Protein AF-A0A0W8F518-F1 (afdb_monomer_lite)

Secondary structure (DSSP, 8-state):
-EEEEEEE---SS--HHHHHHHHHHHHHHHTTTGGGT--EEEEE-HHHHHHTHHHHHHHHT-TTEEEEE--SSTT--GGGS-HHHHHHHHHHHHHHHHT---TTSB-----EE--GGG---HHHHHHHHHTT--EEEEEETTTB--TT-TT--S-EEPTTSS-EEEEEPEEEETTEEEESBHHHHHHTT---HHHHHHHHHHHHHHHHHHT--EEEEEETTTTTSHHHHHHHHHHHHHHHHTTPPEE-HHHHHHHHHHH-GGG--HHHHHHTT-PPBPPTTS---TT--HHHHGGGGSTT----------------------------

InterPro domains:
  IPR011330 Glycoside hydrolase/deacetylase, beta/alpha-barrel [SSF88713] (31-254)

pLDDT: mean 85.39, std 21.22, range [26.34, 98.75]

Sequence (328 aa):
MVNIVVDADIPLNPSSEEVKAAGGSLINLINEIDPFDRNVTIFVSGEMATVYRLGITSQGAMSNHELALYGNNTGENLSSLSAAEQEEIIKDANNRLYSCYICGGKHVDIKGFRPQGFEQNEHTLRVLENLSIIYNAGFQQGLIYMPGHENDSWPYLIDGFNVYAVPISTTDVNGEKAVLYDKYIDEEMGLSGSQWQDLLQSQFDENAKAGAPTVVIFSNLVSGNGEFLDAYRNFLNYAESQGARFLTTFQLVDMAAAKNSASSIPELEEARKGAEDVSPDEKGAIADCPNCDEASSGKGASIINFSIRKNESCINCTQNSTNSTEVV

Organism: NCBI:txid938273

Foldseek 3Di:
DAAEEEEQDFDAPDALVRLVLSLLLVLLLVLLAPQVVFAYEYAYALVNLQQVLQSLLVQLQDPRYAYEHAWHHPPDQLLPDDLVVLLVRVVSSVVSQQVSHDQQFFTRPHQEYEYPVLHDDPSNQVSCQVVLRAEYASAAALPRDDPPRNHPLAWAADPPGNYIYHHAYWDADPNDIGGQEQCCCCPVVVDWLVVNLVRLLVSCVVCVVVVGYHYHYYYSVGCSDDSNVVSSSSSVVSCVVVVDHHDHPLRRNLVVCVVPVVSDDPSNVVCVVPTDGDDNPNDCPPVDNPSLCVSVPDRHRDDDDDDRDHDPPPPDDPDDDDDDDDDD

Radius of gyration: 20.1 Å; chains: 1; bounding box: 55×42×66 Å

Structure (mmCIF, N/CA/C/O backbone):
data_AF-A0A0W8F518-F1
#
_entry.id   AF-A0A0W8F518-F1
#
loop_
_atom_site.group_PDB
_atom_site.id
_atom_site.type_symbol
_atom_site.label_atom_id
_atom_site.label_alt_id
_atom_site.label_comp_id
_atom_site.label_asym_id
_atom_site.label_entity_id
_atom_site.label_seq_id
_atom_site.pdbx_PDB_ins_code
_atom_site.Cartn_x
_atom_site.Cartn_y
_atom_site.Cartn_z
_atom_site.occupancy
_atom_site.B_iso_or_equiv
_atom_site.auth_seq_id
_atom_site.auth_comp_id
_atom_site.auth_asym_id
_atom_site.auth_atom_id
_atom_site.pdbx_PDB_model_num
ATOM 1 N N . MET A 1 1 ? -13.612 -8.961 4.735 1.00 95.88 1 MET A N 1
ATOM 2 C CA . MET A 1 1 ? -12.130 -8.955 4.811 1.00 95.88 1 MET A CA 1
ATOM 3 C C . MET A 1 1 ? -11.675 -7.547 4.535 1.00 95.88 1 MET A C 1
ATOM 5 O O . MET A 1 1 ? -12.307 -6.892 3.711 1.00 95.88 1 MET A O 1
ATOM 9 N N . VAL A 1 2 ? -10.622 -7.107 5.209 1.00 98.19 2 VAL A N 1
ATOM 10 C CA . VAL A 1 2 ? -10.072 -5.762 5.041 1.00 98.19 2 VAL A CA 1
ATOM 11 C C . VAL A 1 2 ? -8.584 -5.880 4.764 1.00 98.19 2 VAL A C 1
ATOM 13 O O . VAL A 1 2 ? -7.883 -6.608 5.463 1.00 98.19 2 VAL A O 1
ATOM 16 N N . ASN A 1 3 ? -8.118 -5.181 3.741 1.00 98.62 3 ASN A N 1
ATOM 17 C CA . ASN A 1 3 ? -6.709 -4.956 3.486 1.00 98.62 3 ASN A CA 1
ATOM 18 C C . ASN A 1 3 ? -6.432 -3.469 3.706 1.00 98.62 3 ASN A C 1
ATOM 20 O O . ASN A 1 3 ? -6.974 -2.617 3.002 1.00 98.62 3 ASN A O 1
ATOM 24 N N . ILE A 1 4 ? -5.645 -3.190 4.744 1.00 98.31 4 ILE A N 1
ATOM 25 C CA . ILE A 1 4 ? -5.193 -1.844 5.076 1.00 98.31 4 ILE A CA 1
ATOM 26 C C . ILE A 1 4 ? -3.864 -1.630 4.372 1.00 98.31 4 ILE A C 1
ATOM 28 O O . ILE A 1 4 ? -2.892 -2.344 4.633 1.00 98.31 4 ILE A O 1
ATOM 32 N N . VAL A 1 5 ? -3.852 -0.639 3.494 1.00 98.50 5 VAL A N 1
ATOM 33 C CA . VAL A 1 5 ? -2.666 -0.153 2.811 1.00 98.50 5 VAL A CA 1
ATOM 34 C C . VAL A 1 5 ? -2.239 1.146 3.483 1.00 98.50 5 VAL A C 1
ATOM 36 O O . VAL A 1 5 ? -3.051 2.055 3.637 1.00 98.50 5 VAL A O 1
ATOM 39 N N . VAL A 1 6 ? -0.980 1.228 3.901 1.00 98.69 6 VAL A N 1
ATOM 40 C CA . VAL A 1 6 ? -0.375 2.468 4.395 1.00 98.69 6 VAL A CA 1
ATOM 41 C C . VAL A 1 6 ? 0.661 2.940 3.389 1.00 98.69 6 VAL A C 1
ATOM 43 O O . VAL A 1 6 ? 1.638 2.233 3.154 1.00 98.69 6 VAL A O 1
ATOM 46 N N . ASP A 1 7 ? 0.469 4.131 2.828 1.00 98.12 7 ASP A N 1
ATOM 47 C CA . ASP A 1 7 ? 1.502 4.791 2.027 1.00 98.12 7 ASP A CA 1
ATOM 48 C C . ASP A 1 7 ? 2.427 5.535 3.007 1.00 98.12 7 ASP A C 1
ATOM 50 O O . ASP A 1 7 ? 2.004 6.461 3.704 1.00 98.12 7 ASP A O 1
ATOM 54 N N . ALA A 1 8 ? 3.676 5.078 3.115 1.00 97.69 8 ALA A N 1
ATOM 55 C CA . ALA A 1 8 ? 4.719 5.658 3.949 1.00 97.69 8 ALA A CA 1
ATOM 56 C C . ALA A 1 8 ? 5.644 6.521 3.090 1.00 97.69 8 ALA A C 1
ATOM 58 O O . ALA A 1 8 ? 6.537 6.013 2.404 1.00 97.69 8 ALA A O 1
ATOM 59 N N . ASP A 1 9 ? 5.429 7.831 3.163 1.00 96.00 9 ASP A N 1
ATOM 60 C CA . ASP A 1 9 ? 6.125 8.816 2.343 1.00 96.00 9 ASP A CA 1
ATOM 61 C C . ASP A 1 9 ? 6.562 10.044 3.157 1.00 96.00 9 ASP A C 1
ATOM 63 O O . ASP A 1 9 ? 6.282 10.158 4.358 1.00 96.00 9 ASP A O 1
ATOM 67 N N . ILE A 1 10 ? 7.257 10.971 2.501 1.00 94.69 10 ILE A N 1
ATOM 68 C CA . ILE A 1 10 ? 7.648 12.272 3.055 1.00 94.69 10 ILE A CA 1
ATOM 69 C C . ILE A 1 10 ? 7.107 13.414 2.181 1.00 94.69 10 ILE A C 1
ATOM 71 O O . ILE A 1 10 ? 6.805 13.205 1.012 1.00 94.69 10 ILE A O 1
ATOM 75 N N . PRO A 1 11 ? 6.942 14.639 2.713 1.00 92.00 11 PRO A N 1
ATOM 76 C CA . PRO A 1 11 ? 6.572 15.781 1.882 1.00 92.00 11 PRO A CA 1
ATOM 77 C C . PRO A 1 11 ? 7.631 16.079 0.815 1.00 92.00 11 PRO A C 1
ATOM 79 O O . PRO A 1 11 ? 8.819 15.852 1.035 1.00 92.00 11 PRO A O 1
ATOM 82 N N . LEU A 1 12 ? 7.217 16.665 -0.309 1.00 88.69 12 LEU A N 1
ATOM 83 C CA . LEU A 1 12 ? 8.133 17.072 -1.374 1.00 88.69 12 LEU A CA 1
ATOM 84 C C . LEU A 1 12 ? 9.121 18.142 -0.871 1.00 88.69 12 LEU A C 1
ATOM 86 O O . LEU A 1 12 ? 8.703 19.189 -0.381 1.00 88.69 12 LEU A O 1
ATOM 90 N N . ASN A 1 13 ? 10.424 17.919 -1.069 1.00 86.56 13 ASN A N 1
ATOM 91 C CA . ASN A 1 13 ? 11.512 18.778 -0.569 1.00 86.56 13 ASN A CA 1
ATOM 92 C C . ASN A 1 13 ? 11.433 19.051 0.950 1.00 86.56 13 ASN A C 1
ATOM 94 O O . ASN A 1 13 ? 11.372 20.216 1.362 1.00 86.56 13 ASN A O 1
ATOM 98 N N . PRO A 1 14 ? 11.449 18.008 1.795 1.00 89.06 14 PRO A N 1
ATOM 99 C CA . PRO A 1 14 ? 11.129 18.162 3.202 1.00 89.06 14 PRO A CA 1
ATOM 100 C C . PRO A 1 14 ? 12.293 18.768 3.992 1.00 89.06 14 PRO A C 1
ATOM 102 O O . PRO A 1 14 ? 13.474 18.487 3.763 1.00 89.06 14 PRO A O 1
ATOM 105 N N . SER A 1 15 ? 11.953 19.572 4.992 1.00 90.56 15 SER A N 1
ATOM 106 C CA . SER A 1 15 ? 12.846 19.919 6.095 1.00 90.56 15 SER A CA 1
ATOM 107 C C . SER A 1 15 ? 13.099 18.715 7.009 1.00 90.56 15 SER A C 1
ATOM 109 O O . SER A 1 15 ? 12.381 17.713 7.003 1.00 90.56 15 SER A O 1
ATOM 111 N N . SER A 1 16 ? 14.123 18.815 7.857 1.00 88.38 16 SER A N 1
ATOM 112 C CA . SER A 1 16 ? 14.430 17.771 8.839 1.00 88.38 16 SER A CA 1
ATOM 113 C C . SER A 1 16 ? 13.294 17.565 9.851 1.00 88.38 16 SER A C 1
ATOM 115 O O . SER A 1 16 ? 13.072 16.446 10.313 1.00 88.38 16 SER A O 1
ATOM 117 N N . GLU A 1 17 ? 12.573 18.629 10.208 1.00 91.31 17 GLU A N 1
ATOM 118 C CA . GLU A 1 17 ? 11.381 18.558 11.053 1.00 91.31 17 GLU A CA 1
ATOM 119 C C . GLU A 1 17 ? 10.227 17.825 10.359 1.00 91.31 17 GLU A C 1
ATOM 121 O O . GLU A 1 17 ? 9.567 17.005 10.995 1.00 91.31 17 GLU A O 1
ATOM 126 N N . GLU A 1 18 ? 10.015 18.059 9.063 1.00 92.44 18 GLU A N 1
ATOM 127 C CA . GLU A 1 18 ? 8.969 17.385 8.284 1.00 92.44 18 GLU A CA 1
ATOM 128 C C . GLU A 1 18 ? 9.247 15.890 8.115 1.00 92.44 18 GLU A C 1
ATOM 130 O O . GLU A 1 18 ? 8.329 15.089 8.262 1.00 92.44 18 GLU A O 1
ATOM 135 N N . VAL A 1 19 ? 10.509 15.484 7.929 1.00 89.81 19 VAL A N 1
ATOM 136 C CA . VAL A 1 19 ? 10.889 14.057 7.929 1.00 89.81 19 VAL A CA 1
ATOM 137 C C . VAL A 1 19 ? 10.550 13.395 9.271 1.00 89.81 19 VAL A C 1
ATOM 139 O O . VAL A 1 19 ? 9.969 12.309 9.312 1.00 89.81 19 VAL A O 1
ATOM 142 N N . LYS A 1 20 ? 10.869 14.052 10.395 1.00 89.81 20 LYS A N 1
ATOM 143 C CA . LYS A 1 20 ? 10.515 13.541 11.732 1.00 89.81 20 LYS A CA 1
ATOM 144 C C . LYS A 1 20 ? 9.009 13.442 11.919 1.00 89.81 20 LYS A C 1
ATOM 146 O O . LYS A 1 20 ? 8.536 12.460 12.487 1.00 89.81 20 LYS A O 1
ATOM 151 N N . ALA A 1 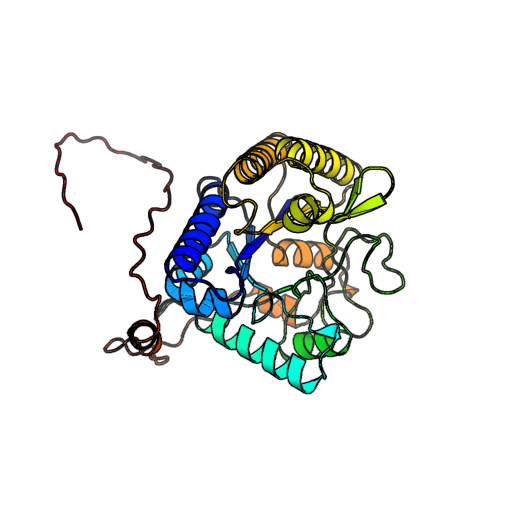21 ? 8.274 14.456 11.471 1.00 94.06 21 ALA A N 1
ATOM 152 C CA . ALA A 1 21 ? 6.824 14.481 11.554 1.00 94.06 21 ALA A CA 1
ATOM 153 C C . ALA A 1 21 ? 6.205 13.351 10.721 1.00 94.06 21 ALA A C 1
ATOM 155 O O . ALA A 1 21 ? 5.349 12.636 11.235 1.00 94.06 21 ALA A O 1
ATOM 156 N N . ALA A 1 22 ? 6.680 13.122 9.495 1.00 95.12 22 ALA A N 1
ATOM 157 C CA . ALA A 1 22 ? 6.236 12.024 8.638 1.00 95.12 22 ALA A CA 1
ATOM 158 C C . ALA A 1 22 ? 6.488 10.651 9.285 1.00 95.12 22 ALA A C 1
ATOM 160 O O . ALA A 1 22 ? 5.591 9.805 9.319 1.00 95.12 22 ALA A O 1
ATOM 161 N N . GLY A 1 23 ? 7.667 10.460 9.888 1.00 93.75 23 GLY A N 1
ATOM 162 C CA . GLY A 1 23 ? 7.990 9.262 10.665 1.00 93.75 23 GLY A CA 1
ATOM 163 C C . GLY A 1 23 ? 7.083 9.070 11.884 1.00 93.75 23 GLY A C 1
ATOM 164 O O . GLY A 1 23 ? 6.536 7.990 12.083 1.00 93.75 23 GLY A O 1
ATOM 165 N N . GLY A 1 24 ? 6.857 10.119 12.678 1.00 94.81 24 GLY A N 1
ATOM 166 C CA . GLY A 1 24 ? 5.924 10.068 13.811 1.00 94.81 24 GLY A CA 1
ATOM 167 C C . GLY A 1 24 ? 4.483 9.763 13.385 1.00 94.81 24 GLY A C 1
ATOM 168 O O . GLY A 1 24 ? 3.786 9.003 14.051 1.00 94.81 24 GLY A O 1
ATOM 169 N N . SER A 1 25 ? 4.068 10.293 12.238 1.00 97.62 25 SER A N 1
ATOM 170 C CA . SER A 1 25 ? 2.737 10.085 11.664 1.00 97.62 25 SER A CA 1
ATOM 171 C C . SER A 1 25 ? 2.544 8.646 11.175 1.00 97.62 25 SER A C 1
ATOM 173 O O . SER A 1 25 ? 1.493 8.054 11.411 1.00 97.62 25 SER A O 1
ATOM 175 N N . LEU A 1 26 ? 3.586 8.032 10.598 1.00 97.62 26 LEU A N 1
ATOM 176 C CA . LEU A 1 26 ? 3.594 6.596 10.306 1.00 97.62 26 LEU A CA 1
ATOM 177 C C . LEU A 1 26 ? 3.444 5.775 11.595 1.00 97.62 26 LEU A C 1
ATOM 179 O O . LEU A 1 26 ? 2.591 4.896 11.668 1.00 97.62 26 LEU A O 1
ATOM 183 N N . ILE A 1 27 ? 4.214 6.093 12.640 1.00 95.56 27 ILE A N 1
ATOM 184 C CA . ILE A 1 27 ? 4.126 5.395 13.933 1.00 95.56 27 ILE A CA 1
ATOM 185 C C . ILE A 1 27 ? 2.728 5.511 14.556 1.00 95.56 27 ILE A C 1
ATOM 187 O O . ILE A 1 27 ? 2.259 4.560 15.180 1.00 95.56 27 ILE A O 1
ATOM 191 N N . ASN A 1 28 ? 2.034 6.637 14.383 1.00 97.81 28 ASN A N 1
ATOM 192 C CA . ASN A 1 28 ? 0.658 6.784 14.857 1.00 97.81 28 ASN A CA 1
ATOM 193 C C . ASN A 1 28 ? -0.297 5.798 14.177 1.00 97.81 28 ASN A C 1
ATOM 195 O O . ASN A 1 28 ? -1.090 5.174 14.876 1.00 97.81 28 ASN A O 1
ATOM 199 N N . LEU A 1 29 ? -0.185 5.611 12.857 1.00 98.12 29 LEU A N 1
ATOM 200 C CA . LEU A 1 29 ? -0.968 4.603 12.134 1.00 98.12 29 LEU A CA 1
ATOM 201 C C . LEU A 1 29 ? -0.640 3.191 12.634 1.00 98.12 29 LEU A C 1
ATOM 203 O O . LEU A 1 29 ? -1.536 2.427 12.987 1.00 98.12 29 LEU A O 1
ATOM 207 N N . ILE A 1 30 ? 0.647 2.863 12.748 1.00 96.50 30 ILE A N 1
ATOM 208 C CA . ILE A 1 30 ? 1.092 1.535 13.189 1.00 96.50 30 ILE A CA 1
ATOM 209 C C . ILE A 1 30 ? 0.673 1.213 14.631 1.00 96.50 30 ILE A C 1
ATOM 211 O O . ILE A 1 30 ? 0.336 0.070 14.941 1.00 96.50 30 ILE A O 1
ATOM 215 N N . ASN A 1 31 ? 0.614 2.205 15.519 1.00 95.25 31 ASN A N 1
ATOM 216 C CA . ASN A 1 31 ? 0.133 2.008 16.889 1.00 95.25 31 ASN A CA 1
ATOM 217 C C . ASN A 1 31 ? -1.350 1.601 16.966 1.00 95.25 31 ASN A C 1
ATOM 219 O O . ASN A 1 31 ? -1.787 1.134 18.017 1.00 95.25 31 ASN A O 1
ATOM 223 N N . GLU A 1 32 ? -2.119 1.747 15.886 1.00 96.69 32 GLU A N 1
ATOM 224 C CA . GLU A 1 32 ? -3.479 1.210 15.780 1.00 96.69 32 GLU A CA 1
ATOM 225 C C . GLU A 1 32 ? -3.511 -0.171 15.096 1.00 96.69 32 GLU A C 1
ATOM 227 O O . GLU A 1 32 ? -4.578 -0.756 14.935 1.00 96.69 32 GLU A O 1
ATOM 232 N N . ILE A 1 33 ? -2.365 -0.732 14.711 1.00 95.31 33 ILE A N 1
ATOM 233 C CA . ILE A 1 33 ? -2.244 -2.051 14.081 1.00 95.31 33 ILE A CA 1
ATOM 234 C C . ILE A 1 33 ? -1.663 -3.069 15.068 1.00 95.31 33 ILE A C 1
ATOM 236 O O . ILE A 1 33 ? -2.345 -4.029 15.433 1.00 95.31 33 ILE A O 1
ATOM 240 N N . ASP A 1 34 ? -0.441 -2.839 15.552 1.00 89.62 34 ASP A N 1
ATOM 241 C CA . ASP A 1 34 ? 0.331 -3.859 16.283 1.00 89.62 34 ASP A CA 1
ATOM 242 C C . ASP A 1 34 ? -0.240 -4.265 17.632 1.00 89.62 34 ASP A C 1
ATOM 244 O O . ASP A 1 34 ? -0.304 -5.465 17.911 1.00 89.62 34 ASP A O 1
ATOM 248 N N . PRO A 1 35 ? -0.697 -3.331 18.490 1.00 92.25 35 PRO A N 1
ATOM 249 C CA . PRO A 1 35 ? -1.236 -3.713 19.793 1.00 92.25 35 PRO A CA 1
ATOM 250 C C . PRO A 1 35 ? -2.486 -4.599 19.691 1.00 92.25 35 PRO A C 1
ATOM 252 O O . PRO A 1 35 ? -2.862 -5.236 20.678 1.00 92.25 35 PRO A O 1
ATOM 255 N N . PHE A 1 36 ? -3.108 -4.631 18.509 1.00 93.00 36 PHE A N 1
ATOM 256 C CA . PHE A 1 36 ? -4.336 -5.349 18.194 1.00 93.00 36 PHE A CA 1
ATOM 257 C C . PHE A 1 36 ? -4.113 -6.557 17.267 1.00 93.00 36 PHE A C 1
ATOM 259 O O . PHE A 1 36 ? -5.095 -7.143 16.822 1.00 93.00 36 PHE A O 1
ATOM 266 N N . ASP A 1 37 ? -2.858 -6.933 16.975 1.00 92.88 37 ASP A N 1
ATOM 267 C CA . ASP A 1 37 ? -2.504 -8.085 16.120 1.00 92.88 37 ASP A CA 1
ATOM 268 C C . ASP A 1 37 ? -3.179 -8.040 14.731 1.00 92.88 37 ASP A C 1
ATOM 270 O O . ASP A 1 37 ? -3.617 -9.046 14.168 1.00 92.88 37 ASP A O 1
ATOM 274 N N . ARG A 1 38 ? -3.323 -6.827 14.179 1.00 96.19 38 ARG A N 1
ATOM 275 C CA . ARG A 1 38 ? -3.897 -6.607 12.845 1.00 96.19 38 ARG A CA 1
ATOM 276 C C . ARG A 1 38 ? -2.792 -6.737 11.797 1.00 96.19 38 ARG A C 1
ATOM 278 O O . ARG A 1 38 ? -1.664 -6.312 12.028 1.00 96.19 38 ARG A O 1
ATOM 285 N N . ASN A 1 39 ? -3.122 -7.278 10.625 1.00 98.19 39 ASN A N 1
ATOM 286 C CA . ASN A 1 39 ? -2.187 -7.329 9.498 1.00 98.19 39 ASN A CA 1
ATOM 287 C C . ASN A 1 39 ? -2.294 -6.065 8.636 1.00 98.19 39 ASN A C 1
ATOM 289 O O . ASN A 1 39 ? -3.401 -5.579 8.389 1.00 98.19 39 ASN A O 1
ATOM 293 N N . VAL A 1 40 ? -1.156 -5.577 8.138 1.00 98.38 40 VAL A N 1
ATOM 294 C CA . VAL A 1 40 ? -1.059 -4.361 7.313 1.00 98.38 40 VAL A CA 1
ATOM 295 C C . VAL A 1 40 ? -0.011 -4.524 6.214 1.00 98.38 40 VAL A C 1
ATOM 297 O O . VAL A 1 40 ? 0.972 -5.245 6.391 1.00 98.38 40 VAL A O 1
ATOM 300 N N . THR A 1 41 ? -0.197 -3.821 5.096 1.00 98.75 41 THR A N 1
ATOM 301 C CA . THR A 1 41 ? 0.872 -3.608 4.113 1.00 98.75 41 THR A CA 1
ATOM 302 C C . THR A 1 41 ? 1.268 -2.143 4.095 1.00 98.75 41 THR A C 1
ATOM 304 O O . THR A 1 41 ? 0.424 -1.268 3.916 1.00 98.75 41 THR A O 1
ATOM 307 N N . ILE A 1 42 ? 2.558 -1.886 4.266 1.00 98.69 42 ILE A N 1
ATOM 308 C CA . ILE A 1 42 ? 3.159 -0.559 4.248 1.00 98.69 42 ILE A CA 1
ATOM 309 C C . ILE A 1 42 ? 3.923 -0.435 2.931 1.00 98.69 42 ILE A C 1
ATOM 311 O O . ILE A 1 42 ? 4.940 -1.101 2.732 1.00 98.69 42 ILE A O 1
ATOM 315 N N . PHE A 1 43 ? 3.436 0.401 2.022 1.00 98.69 43 PHE A N 1
ATOM 316 C CA . PHE A 1 43 ? 4.162 0.735 0.806 1.00 98.69 43 PHE A CA 1
ATOM 317 C C . PHE A 1 43 ? 5.075 1.918 1.120 1.00 98.69 43 PHE A C 1
ATOM 319 O O . PHE A 1 43 ? 4.613 2.980 1.523 1.00 98.69 43 PHE A O 1
ATOM 326 N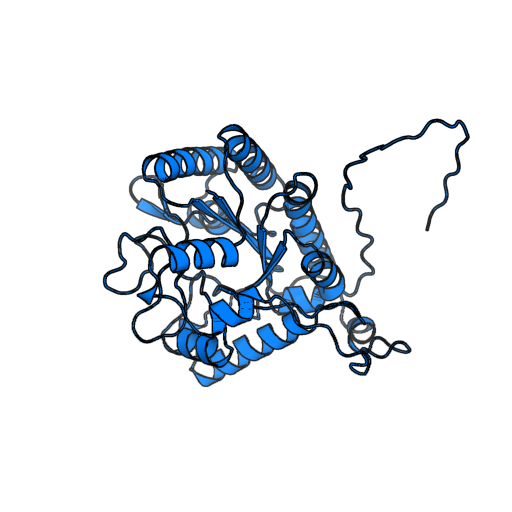 N . VAL A 1 44 ? 6.380 1.722 0.975 1.00 98.38 44 VAL A N 1
ATOM 327 C CA . VAL A 1 44 ? 7.412 2.663 1.410 1.00 98.38 44 VAL A CA 1
ATOM 328 C C . VAL A 1 44 ? 8.063 3.291 0.186 1.00 98.38 44 VAL A C 1
ATOM 330 O O . VAL A 1 44 ? 8.525 2.566 -0.700 1.00 98.38 44 VAL A O 1
ATOM 333 N N . SER A 1 45 ? 8.116 4.623 0.129 1.00 97.50 45 SER A N 1
ATOM 334 C CA . SER A 1 45 ? 8.866 5.307 -0.927 1.00 97.50 45 SER A CA 1
ATOM 335 C C . SER A 1 45 ? 10.370 5.135 -0.709 1.00 97.50 45 SER A C 1
ATOM 337 O O . SER A 1 45 ? 10.849 5.016 0.424 1.00 97.50 45 SER A O 1
ATOM 339 N N . GLY A 1 46 ? 11.149 5.123 -1.789 1.00 94.44 46 GLY A N 1
ATOM 340 C CA . GLY A 1 46 ? 12.609 5.042 -1.693 1.00 94.44 46 GLY A CA 1
ATOM 341 C C . GLY A 1 46 ? 13.219 6.187 -0.871 1.00 94.44 46 GLY A C 1
ATOM 342 O O . GLY A 1 46 ? 14.141 5.961 -0.076 1.00 94.44 46 GLY A O 1
ATOM 343 N N . GLU A 1 47 ? 12.672 7.399 -0.982 1.00 93.06 47 GLU A N 1
ATOM 344 C CA . GLU A 1 47 ? 13.046 8.540 -0.142 1.00 93.06 47 GLU A CA 1
ATOM 345 C C . GLU A 1 47 ? 12.785 8.264 1.345 1.00 93.06 47 GLU A C 1
ATOM 347 O O . GLU A 1 47 ? 13.709 8.400 2.154 1.00 93.06 47 GLU A O 1
ATOM 352 N N . MET A 1 48 ? 11.588 7.789 1.711 1.00 94.25 48 MET A N 1
ATOM 353 C CA . MET A 1 48 ? 11.249 7.431 3.094 1.00 94.25 48 MET A CA 1
ATOM 354 C C . MET A 1 48 ? 12.153 6.316 3.640 1.00 94.25 48 MET A C 1
ATOM 356 O O . MET A 1 48 ? 12.694 6.438 4.744 1.00 94.25 48 MET A O 1
ATOM 360 N N . ALA A 1 49 ? 12.398 5.266 2.850 1.00 92.75 49 ALA A N 1
ATOM 361 C CA . ALA A 1 49 ? 13.324 4.184 3.197 1.00 92.75 49 ALA A CA 1
ATOM 362 C C . ALA A 1 49 ? 14.752 4.695 3.454 1.00 92.75 49 ALA A C 1
ATOM 364 O O . ALA A 1 49 ? 15.476 4.150 4.287 1.00 92.75 49 ALA A O 1
ATOM 365 N N . THR A 1 50 ? 15.156 5.769 2.774 1.00 88.94 50 THR A N 1
ATOM 366 C CA . THR A 1 50 ? 16.484 6.370 2.929 1.00 88.94 50 THR A CA 1
ATOM 367 C C . THR A 1 50 ? 16.576 7.212 4.197 1.00 88.94 50 THR A C 1
ATOM 369 O O . THR A 1 50 ? 17.493 7.030 4.998 1.00 88.94 50 THR A O 1
ATOM 372 N N . VAL A 1 51 ? 15.633 8.135 4.400 1.00 86.75 51 VAL A N 1
ATOM 373 C CA . VAL A 1 51 ? 15.723 9.129 5.483 1.00 86.75 51 VAL A CA 1
ATOM 374 C C . VAL A 1 51 ? 15.217 8.609 6.830 1.00 86.75 51 VAL A C 1
ATOM 376 O O . VAL A 1 51 ? 15.609 9.130 7.873 1.00 86.75 51 VAL A O 1
ATOM 379 N N . TYR A 1 52 ? 14.378 7.569 6.824 1.00 86.69 52 TYR A N 1
ATOM 380 C CA . TYR A 1 52 ? 13.777 6.964 8.017 1.00 86.69 52 TYR A CA 1
ATOM 381 C C . TYR A 1 52 ? 14.114 5.469 8.153 1.00 86.69 52 TYR A C 1
ATOM 383 O O . TYR A 1 52 ? 13.374 4.696 8.766 1.00 86.69 52 TYR A O 1
ATOM 391 N N . ARG A 1 53 ? 15.265 5.055 7.608 1.00 87.62 53 ARG A N 1
ATOM 392 C CA . ARG A 1 53 ? 15.691 3.653 7.471 1.00 87.62 53 ARG A CA 1
ATOM 393 C C . ARG A 1 53 ? 15.489 2.796 8.717 1.00 87.62 53 ARG A C 1
ATOM 395 O O . ARG A 1 53 ? 14.876 1.745 8.624 1.00 87.62 53 ARG A O 1
ATOM 402 N N . LEU A 1 54 ? 15.950 3.243 9.890 1.00 85.62 54 LEU A N 1
ATOM 403 C CA . LEU A 1 54 ? 15.816 2.468 11.135 1.00 85.62 54 LEU A CA 1
ATOM 404 C C . LEU A 1 54 ? 14.354 2.211 11.523 1.00 85.62 54 LEU A C 1
ATOM 406 O O . LEU A 1 54 ? 14.030 1.136 12.024 1.00 85.62 54 LEU A O 1
ATOM 410 N N . GLY A 1 55 ? 13.478 3.191 11.295 1.00 87.44 55 GLY A N 1
ATOM 411 C CA . GLY A 1 55 ? 12.053 3.044 11.559 1.00 87.44 55 GLY A CA 1
ATOM 412 C C . GLY A 1 55 ? 11.380 2.099 10.569 1.00 87.44 55 GLY A C 1
ATOM 413 O O . GLY A 1 55 ? 10.558 1.290 10.980 1.00 87.44 55 GLY A O 1
ATOM 414 N N . ILE A 1 56 ? 11.772 2.136 9.293 1.00 93.00 56 ILE A N 1
ATOM 415 C CA . ILE A 1 56 ? 11.289 1.185 8.280 1.00 93.00 56 ILE A CA 1
ATOM 416 C C . ILE A 1 56 ? 11.796 -0.233 8.567 1.00 93.00 56 ILE A C 1
ATOM 418 O O . ILE A 1 56 ? 11.002 -1.170 8.584 1.00 93.00 56 ILE A O 1
ATOM 422 N N . THR A 1 57 ? 13.083 -0.396 8.887 1.00 89.94 57 THR A N 1
ATOM 423 C CA . THR A 1 57 ? 13.662 -1.682 9.304 1.00 89.94 57 THR A CA 1
ATOM 424 C C . THR A 1 57 ? 12.915 -2.272 10.502 1.00 89.94 57 THR A C 1
ATOM 426 O O . THR A 1 57 ? 12.686 -3.479 10.543 1.00 89.94 57 THR A O 1
ATOM 429 N N . SER A 1 58 ? 12.520 -1.450 11.484 1.00 87.81 58 SER A N 1
ATOM 430 C CA . SER A 1 58 ? 11.778 -1.952 12.644 1.00 87.81 58 SER A CA 1
ATOM 431 C C . SER A 1 58 ? 10.359 -2.407 12.294 1.00 87.81 58 SER A C 1
ATOM 433 O O . SER A 1 58 ? 9.907 -3.388 12.878 1.00 87.81 58 SER A O 1
ATOM 435 N N . GLN A 1 59 ? 9.702 -1.776 11.312 1.00 91.00 59 GLN A N 1
ATOM 436 C CA . GLN A 1 59 ? 8.417 -2.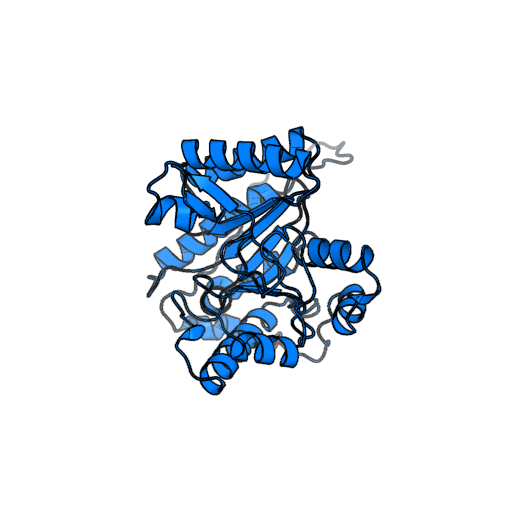254 10.783 1.00 91.00 59 GLN A CA 1
ATOM 437 C C . GLN A 1 59 ? 8.589 -3.584 10.038 1.00 91.00 59 GLN A C 1
ATOM 439 O O . GLN A 1 59 ? 7.871 -4.544 10.289 1.00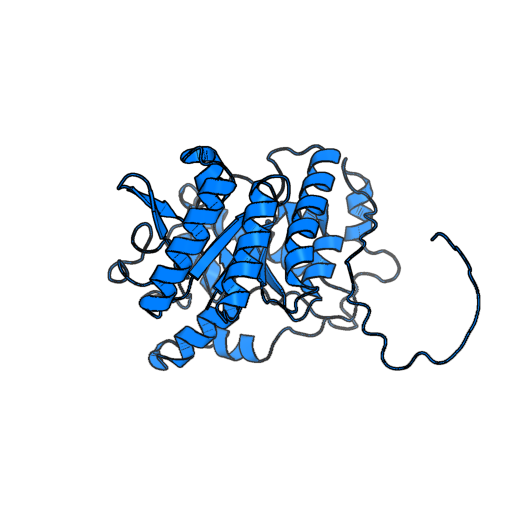 91.00 59 GLN A O 1
ATOM 444 N N . GLY A 1 60 ? 9.614 -3.691 9.186 1.00 88.06 60 GLY A N 1
ATOM 445 C CA . GLY A 1 60 ? 9.896 -4.912 8.419 1.00 88.06 60 GLY A CA 1
ATOM 446 C C . GLY A 1 60 ? 10.251 -6.135 9.269 1.00 88.06 60 GLY A C 1
ATOM 447 O O . GLY A 1 60 ? 10.183 -7.262 8.786 1.00 88.06 60 GLY A O 1
ATOM 448 N N . ALA A 1 61 ? 10.609 -5.936 10.539 1.00 85.94 61 ALA A N 1
ATOM 449 C CA . ALA A 1 61 ? 10.865 -7.016 11.485 1.00 85.94 61 ALA A CA 1
ATOM 450 C C . ALA A 1 61 ? 9.589 -7.574 12.149 1.00 85.94 61 ALA A C 1
ATOM 452 O O . ALA A 1 61 ? 9.675 -8.564 12.882 1.00 85.94 61 ALA A O 1
ATOM 453 N N . MET A 1 62 ? 8.422 -6.954 11.942 1.00 88.50 62 MET A N 1
ATOM 454 C CA . MET A 1 62 ? 7.162 -7.373 12.562 1.00 88.50 62 MET A CA 1
ATOM 455 C C . MET A 1 62 ? 6.437 -8.411 11.703 1.00 88.50 62 MET A C 1
ATOM 457 O O . MET A 1 62 ? 6.297 -8.259 10.495 1.00 88.50 62 MET A O 1
ATOM 461 N N . SER A 1 63 ? 5.945 -9.487 12.322 1.00 88.69 63 SER A N 1
ATOM 462 C CA . SER A 1 63 ? 5.359 -10.626 11.595 1.00 88.69 63 SER A CA 1
ATOM 463 C C . SER A 1 63 ? 4.001 -10.342 10.950 1.00 88.69 63 SER A C 1
ATOM 465 O O . SER A 1 63 ? 3.585 -11.072 10.054 1.00 88.69 63 SER A O 1
ATOM 467 N N . ASN A 1 64 ? 3.289 -9.329 11.436 1.00 93.06 64 ASN A N 1
ATOM 468 C CA . ASN A 1 64 ? 1.995 -8.873 10.928 1.00 93.06 64 ASN A CA 1
ATOM 469 C C . ASN A 1 64 ? 2.135 -7.747 9.885 1.00 93.06 64 ASN A C 1
ATOM 471 O O . ASN A 1 64 ? 1.127 -7.256 9.372 1.00 93.06 64 ASN A O 1
ATOM 475 N N . HIS A 1 65 ? 3.366 -7.333 9.565 1.00 95.50 65 HIS A N 1
ATOM 476 C CA . HIS A 1 65 ? 3.647 -6.302 8.569 1.00 95.50 65 HIS A CA 1
ATOM 477 C C . HIS A 1 65 ? 4.151 -6.919 7.276 1.00 95.50 65 HIS A C 1
ATOM 479 O O . HIS A 1 65 ? 4.964 -7.839 7.259 1.00 95.50 65 HIS A O 1
ATOM 485 N N . GLU A 1 66 ? 3.701 -6.342 6.175 1.00 97.75 66 GLU A N 1
ATOM 486 C CA . GLU A 1 66 ? 4.312 -6.507 4.869 1.00 97.75 66 GLU A CA 1
ATOM 487 C C . GLU A 1 66 ? 4.879 -5.159 4.422 1.00 97.75 66 GLU A C 1
ATOM 489 O O . GLU A 1 66 ? 4.163 -4.160 4.456 1.00 97.75 66 GLU A O 1
ATOM 494 N N . LEU A 1 67 ? 6.137 -5.126 3.976 1.00 97.88 67 LEU A N 1
ATOM 495 C CA . LEU A 1 67 ? 6.701 -3.949 3.316 1.00 97.88 67 LEU A CA 1
ATOM 496 C C . LEU A 1 67 ? 6.686 -4.138 1.795 1.00 97.88 67 LEU A C 1
ATOM 498 O O . LEU A 1 67 ? 7.066 -5.191 1.284 1.00 97.88 67 LEU A O 1
ATOM 502 N N . ALA A 1 68 ? 6.272 -3.097 1.080 1.00 98.44 68 ALA A N 1
ATOM 503 C CA . ALA A 1 68 ? 6.167 -3.056 -0.376 1.00 98.44 68 ALA A CA 1
ATOM 504 C C . ALA A 1 68 ? 6.679 -1.708 -0.919 1.00 98.44 68 ALA A C 1
ATOM 506 O O . ALA A 1 68 ? 6.939 -0.784 -0.151 1.00 98.44 68 ALA A O 1
ATOM 507 N N . LEU A 1 69 ? 6.848 -1.576 -2.236 1.00 98.50 69 LEU A N 1
ATOM 508 C CA . LEU A 1 69 ? 7.401 -0.368 -2.864 1.00 98.50 69 LEU A CA 1
ATOM 509 C C . LEU A 1 69 ? 6.325 0.679 -3.168 1.00 98.50 69 LEU A C 1
ATOM 511 O O . LEU A 1 69 ? 5.367 0.364 -3.869 1.00 98.50 69 LEU A O 1
ATOM 515 N N . TYR A 1 70 ? 6.524 1.928 -2.736 1.00 97.75 70 TYR A N 1
ATOM 516 C CA . TYR A 1 70 ? 5.686 3.085 -3.095 1.00 97.75 70 TYR A CA 1
ATOM 517 C C . TYR A 1 70 ? 6.439 4.083 -3.984 1.00 97.75 70 TYR A C 1
ATOM 519 O O . TYR A 1 70 ? 6.678 5.238 -3.613 1.00 97.75 70 TYR A O 1
ATOM 527 N N . GLY A 1 71 ? 6.884 3.617 -5.148 1.00 93.56 71 GLY A N 1
ATOM 528 C CA . GLY A 1 71 ? 7.765 4.419 -5.990 1.00 93.56 71 GLY A CA 1
ATOM 529 C C . GLY A 1 71 ? 9.120 4.716 -5.345 1.00 93.56 71 GLY A C 1
ATOM 530 O O . GLY A 1 71 ? 9.493 4.128 -4.325 1.00 93.56 71 GLY A O 1
ATOM 531 N N . ASN A 1 72 ? 9.875 5.638 -5.937 1.00 93.44 72 ASN A N 1
ATOM 532 C CA . ASN A 1 72 ? 11.154 6.085 -5.389 1.00 93.44 72 ASN A CA 1
ATOM 533 C C . ASN A 1 72 ? 11.046 7.480 -4.771 1.00 93.44 72 ASN A C 1
ATOM 535 O O . ASN A 1 72 ? 11.345 7.642 -3.589 1.00 93.44 72 ASN A O 1
ATOM 539 N N . ASN A 1 73 ? 10.604 8.462 -5.563 1.00 90.81 73 ASN A N 1
ATOM 540 C CA . ASN A 1 73 ? 10.597 9.874 -5.181 1.00 90.81 73 ASN A CA 1
ATOM 541 C C . ASN A 1 73 ? 9.169 10.407 -5.092 1.00 90.81 73 ASN A C 1
ATOM 543 O O . ASN A 1 73 ? 8.336 10.112 -5.948 1.00 90.81 73 ASN A O 1
ATOM 547 N N . THR A 1 74 ? 8.919 11.247 -4.093 1.00 87.44 74 THR A N 1
ATOM 548 C CA . THR A 1 74 ? 7.620 11.883 -3.862 1.00 87.44 74 THR A CA 1
ATOM 549 C C . THR A 1 74 ? 7.145 12.655 -5.100 1.00 87.44 74 THR A C 1
ATOM 551 O O . THR A 1 74 ? 7.844 13.530 -5.613 1.00 87.44 74 THR A O 1
ATOM 554 N N . GLY A 1 75 ? 5.921 12.383 -5.551 1.00 86.31 75 GLY A N 1
ATOM 555 C CA . GLY A 1 75 ? 5.288 13.040 -6.696 1.00 86.31 75 GLY A CA 1
ATOM 556 C C . GLY A 1 75 ? 5.698 12.485 -8.063 1.00 86.31 75 GLY A C 1
ATOM 557 O O . GLY A 1 75 ? 5.532 13.179 -9.067 1.00 86.31 75 GLY A O 1
ATOM 558 N N . GLU A 1 76 ? 6.250 11.271 -8.128 1.00 91.31 76 GLU A N 1
ATOM 559 C CA . GLU A 1 76 ? 6.616 10.657 -9.405 1.00 91.31 76 GLU A CA 1
ATOM 560 C C . GLU A 1 76 ? 5.398 10.350 -10.293 1.00 91.31 76 GLU A C 1
ATOM 562 O O . GLU A 1 76 ? 4.334 9.944 -9.830 1.00 91.31 76 GLU A O 1
ATOM 567 N N . ASN A 1 77 ? 5.586 10.511 -11.605 1.00 95.50 77 ASN A N 1
ATOM 568 C CA . ASN A 1 77 ? 4.650 10.055 -12.625 1.00 95.50 77 ASN A CA 1
ATOM 569 C C . ASN A 1 77 ? 5.398 9.125 -13.587 1.00 95.50 77 ASN A C 1
ATOM 571 O O . ASN A 1 77 ? 6.006 9.580 -14.561 1.00 95.50 77 ASN A O 1
ATOM 575 N N . LEU A 1 78 ? 5.352 7.818 -13.313 1.00 95.56 78 LEU A N 1
ATOM 576 C CA . LEU A 1 78 ? 6.055 6.818 -14.119 1.00 95.56 78 LEU A CA 1
ATOM 577 C C . LEU A 1 78 ? 5.490 6.707 -15.536 1.00 95.56 78 LEU A C 1
ATOM 579 O O . LEU A 1 78 ? 6.247 6.448 -16.470 1.00 95.56 78 LEU A O 1
ATOM 583 N N . SER A 1 79 ? 4.184 6.933 -15.720 1.00 94.81 79 SER A N 1
ATOM 584 C CA . SER A 1 79 ? 3.528 6.781 -17.024 1.00 94.81 79 SER A CA 1
ATOM 585 C C . SER A 1 79 ? 4.072 7.764 -18.073 1.00 94.81 79 SER A C 1
ATOM 587 O O . SER A 1 79 ? 4.082 7.446 -19.266 1.00 94.81 79 SER A O 1
ATOM 589 N N . SER A 1 80 ? 4.585 8.913 -17.621 1.00 96.25 80 SER A N 1
ATOM 590 C CA . SER A 1 80 ? 5.199 9.956 -18.452 1.00 96.25 80 SER A CA 1
ATOM 591 C C . SER A 1 80 ? 6.663 9.705 -18.847 1.00 96.25 80 SER A C 1
ATOM 593 O O . SER A 1 80 ? 7.182 10.398 -19.726 1.00 96.25 80 SER A O 1
ATOM 595 N N . LEU A 1 81 ? 7.329 8.728 -18.223 1.00 96.56 81 LEU A N 1
ATOM 596 C CA . LEU A 1 81 ? 8.757 8.449 -18.397 1.00 96.56 81 LEU A CA 1
ATOM 597 C C . LEU A 1 81 ? 9.019 7.337 -19.417 1.00 96.56 81 LEU A C 1
ATOM 599 O O . LEU A 1 81 ? 8.170 6.475 -19.676 1.00 96.56 81 LEU A O 1
ATOM 603 N N . SER A 1 82 ? 10.235 7.313 -19.968 1.00 97.75 82 SER A N 1
ATOM 604 C CA . SER A 1 82 ? 10.679 6.213 -20.825 1.00 97.75 82 SER A CA 1
ATOM 605 C C . SER A 1 82 ? 10.828 4.903 -20.043 1.00 97.75 82 SER A C 1
ATOM 607 O O . SER A 1 82 ? 11.037 4.898 -18.831 1.00 97.75 82 SER A O 1
ATOM 609 N N . ALA A 1 83 ? 10.780 3.769 -20.748 1.00 97.38 83 ALA A N 1
ATOM 610 C CA . ALA A 1 83 ? 10.932 2.450 -20.129 1.00 97.38 83 ALA A CA 1
ATOM 611 C C . ALA A 1 83 ? 12.240 2.306 -19.324 1.00 97.38 83 ALA A C 1
ATOM 613 O O . ALA A 1 83 ? 12.232 1.709 -18.253 1.00 97.38 83 ALA A O 1
ATOM 614 N N . ALA A 1 84 ? 13.345 2.877 -19.819 1.00 98.00 84 ALA A N 1
ATOM 615 C CA . ALA A 1 84 ? 14.642 2.819 -19.144 1.00 98.00 84 ALA A CA 1
ATOM 616 C C . ALA A 1 84 ? 14.665 3.654 -17.852 1.00 98.00 84 ALA A C 1
ATOM 618 O O . ALA A 1 84 ? 15.207 3.203 -16.848 1.00 98.00 84 ALA A O 1
ATOM 619 N N . GLU A 1 85 ? 14.046 4.838 -17.861 1.00 97.94 85 GLU A N 1
ATOM 620 C CA . GLU A 1 85 ? 13.931 5.688 -16.667 1.00 97.94 85 GLU A CA 1
ATOM 621 C C . GLU A 1 85 ? 13.037 5.035 -15.609 1.00 97.94 85 GLU A C 1
ATOM 623 O O . GLU A 1 85 ? 13.397 5.006 -14.435 1.00 97.94 85 GLU A O 1
ATOM 628 N N . GLN A 1 86 ? 11.902 4.452 -16.016 1.00 98.06 86 GLN A N 1
ATOM 629 C CA . GLN A 1 86 ? 11.048 3.691 -15.099 1.00 98.06 86 GLN A CA 1
ATOM 630 C C . GLN A 1 86 ? 11.808 2.512 -14.474 1.00 98.06 86 GLN A C 1
ATOM 632 O O . GLN A 1 86 ? 11.723 2.289 -13.268 1.00 98.06 86 GLN A O 1
ATOM 637 N N . GLU A 1 87 ? 12.574 1.767 -15.279 1.00 98.06 87 GLU A N 1
ATOM 638 C CA . GLU A 1 87 ? 13.382 0.646 -14.797 1.00 98.06 87 GLU A CA 1
ATOM 639 C C . GLU A 1 87 ? 14.437 1.087 -13.776 1.00 98.06 87 GLU A C 1
ATOM 641 O O . GLU A 1 87 ? 14.593 0.440 -12.741 1.00 98.06 87 GLU A O 1
ATOM 646 N N . GLU A 1 88 ? 15.142 2.188 -14.044 1.00 97.62 88 GLU A N 1
ATOM 647 C CA . GLU A 1 88 ? 16.137 2.751 -13.130 1.00 97.62 88 GLU A CA 1
ATOM 648 C C . GLU A 1 88 ? 15.506 3.165 -11.794 1.00 97.62 88 GLU A C 1
ATOM 650 O O . GLU A 1 88 ? 15.996 2.772 -10.734 1.00 97.62 88 GLU A O 1
ATOM 655 N N . ILE A 1 89 ? 14.385 3.890 -11.842 1.00 97.38 89 ILE A N 1
ATOM 656 C CA . ILE A 1 89 ? 13.680 4.389 -10.655 1.00 97.38 89 ILE A CA 1
ATOM 657 C C . ILE A 1 89 ? 13.184 3.238 -9.776 1.00 97.38 89 ILE A C 1
ATOM 659 O O . ILE A 1 89 ? 13.431 3.236 -8.569 1.00 97.38 89 ILE A O 1
ATOM 663 N N . ILE A 1 90 ? 12.516 2.242 -10.365 1.00 98.12 90 ILE A N 1
ATOM 664 C CA . ILE A 1 90 ? 11.945 1.120 -9.606 1.00 98.12 90 ILE A CA 1
ATOM 665 C C . ILE A 1 90 ? 13.061 0.239 -9.027 1.00 98.12 90 ILE A C 1
ATOM 667 O O . ILE A 1 90 ? 12.957 -0.209 -7.885 1.00 98.12 90 ILE A O 1
ATOM 671 N N . LYS A 1 91 ? 14.161 0.022 -9.765 1.00 97.44 91 LYS A N 1
ATOM 672 C CA . LYS A 1 91 ? 15.330 -0.706 -9.244 1.00 97.44 91 LYS A CA 1
ATOM 673 C C . LYS A 1 91 ? 15.992 0.019 -8.081 1.00 97.44 91 LYS A C 1
ATOM 675 O O . LYS A 1 91 ? 16.369 -0.629 -7.107 1.00 97.44 91 LYS A O 1
ATOM 680 N N . ASP A 1 92 ? 16.136 1.338 -8.169 1.00 95.94 92 ASP A N 1
ATOM 681 C CA . ASP A 1 92 ? 16.698 2.135 -7.079 1.00 95.94 92 ASP A CA 1
ATOM 682 C C . ASP A 1 92 ? 15.803 2.074 -5.830 1.00 95.94 92 ASP A C 1
ATOM 684 O O . ASP A 1 92 ? 16.295 1.771 -4.741 1.00 95.94 92 ASP A O 1
ATOM 688 N N . ALA A 1 93 ? 14.483 2.229 -5.988 1.00 96.00 93 ALA A N 1
ATOM 689 C CA . ALA A 1 93 ? 13.523 2.055 -4.894 1.00 96.00 93 ALA A CA 1
ATOM 690 C C . ALA A 1 93 ? 13.628 0.660 -4.252 1.00 96.00 93 ALA A C 1
ATOM 692 O O . ALA A 1 93 ? 13.722 0.542 -3.026 1.00 96.00 93 ALA A O 1
ATOM 693 N N . ASN A 1 94 ? 13.685 -0.392 -5.077 1.00 96.06 94 ASN A N 1
ATOM 694 C CA . ASN A 1 94 ? 13.853 -1.768 -4.618 1.00 96.06 94 ASN A CA 1
ATOM 695 C C . ASN A 1 94 ? 15.130 -1.937 -3.790 1.00 96.06 94 ASN A C 1
ATOM 697 O O . ASN A 1 94 ? 15.083 -2.471 -2.686 1.00 96.06 94 ASN A O 1
ATOM 701 N N . ASN A 1 95 ? 16.262 -1.425 -4.276 1.00 92.38 95 ASN A N 1
ATOM 702 C CA . ASN A 1 95 ? 17.538 -1.508 -3.568 1.00 92.38 95 ASN A CA 1
ATOM 703 C C . ASN A 1 95 ? 17.505 -0.772 -2.219 1.00 92.38 95 ASN A C 1
ATOM 705 O O . ASN A 1 95 ? 18.046 -1.274 -1.228 1.00 92.38 95 ASN A O 1
ATOM 709 N N . ARG A 1 96 ? 16.858 0.399 -2.155 1.00 92.81 96 ARG A N 1
ATOM 710 C CA . ARG A 1 96 ? 16.714 1.185 -0.917 1.00 92.81 96 ARG A CA 1
ATOM 711 C C . ARG A 1 96 ? 15.884 0.449 0.128 1.00 92.81 96 ARG A C 1
ATOM 713 O O . ARG A 1 96 ? 16.318 0.344 1.276 1.00 92.81 96 ARG A O 1
ATOM 720 N N . LEU A 1 97 ? 14.737 -0.106 -0.264 1.00 94.06 97 LEU A N 1
ATOM 721 C CA . LEU A 1 97 ? 13.885 -0.859 0.656 1.00 94.06 97 LEU A CA 1
ATOM 722 C C . LEU A 1 97 ? 14.521 -2.197 1.058 1.00 94.06 97 LEU A C 1
ATOM 724 O O . LEU A 1 97 ? 14.528 -2.533 2.239 1.00 94.06 97 LEU A O 1
ATOM 728 N N . TYR A 1 98 ? 15.140 -2.917 0.119 1.00 90.25 98 TYR A N 1
ATOM 729 C CA . TYR A 1 98 ? 15.822 -4.192 0.386 1.00 90.25 98 TYR A CA 1
ATOM 730 C C . TYR A 1 98 ? 16.959 -4.033 1.405 1.00 90.25 98 TYR A C 1
ATOM 732 O O . TYR A 1 98 ? 17.247 -4.923 2.207 1.00 90.25 98 TYR A O 1
ATOM 740 N N . SER A 1 99 ? 17.570 -2.847 1.418 1.00 88.50 99 SER A N 1
ATOM 741 C CA . SER A 1 99 ? 18.612 -2.455 2.362 1.00 88.50 99 SER A CA 1
ATOM 742 C C . SER A 1 99 ? 18.085 -2.165 3.784 1.00 88.50 99 SER A C 1
ATOM 744 O O . SER A 1 99 ? 18.880 -1.976 4.710 1.00 88.50 99 SER A O 1
ATOM 746 N N . CYS A 1 100 ? 16.772 -2.139 4.014 1.00 87.81 100 CYS A N 1
ATOM 747 C CA . CYS A 1 100 ? 16.167 -1.912 5.330 1.00 87.81 100 CYS A CA 1
ATOM 748 C C . CYS A 1 100 ? 16.049 -3.216 6.141 1.00 87.81 100 CYS A C 1
ATOM 750 O O . CYS A 1 100 ? 14.953 -3.701 6.396 1.00 87.81 100 CYS A O 1
ATOM 752 N N . TYR A 1 101 ? 17.177 -3.778 6.583 1.00 83.19 101 TYR A N 1
ATOM 753 C CA . TYR A 1 101 ? 17.220 -5.040 7.336 1.00 83.19 101 TYR A CA 1
ATOM 754 C C . TYR A 1 101 ? 18.032 -4.935 8.636 1.00 83.19 101 TYR A C 1
ATOM 756 O O . TYR A 1 101 ? 18.779 -3.979 8.853 1.00 83.19 101 TYR A O 1
ATOM 764 N N . ILE A 1 102 ? 17.867 -5.929 9.514 1.00 78.06 102 ILE A N 1
ATOM 765 C CA . ILE A 1 102 ? 18.651 -6.088 10.748 1.00 78.06 102 ILE A CA 1
ATOM 766 C C . ILE A 1 102 ? 19.813 -7.043 10.463 1.00 78.06 102 ILE A C 1
ATOM 768 O O . ILE A 1 102 ? 19.595 -8.127 9.923 1.00 78.06 102 ILE A O 1
ATOM 772 N N . CYS A 1 103 ? 21.041 -6.685 10.852 1.00 73.62 103 CYS A N 1
ATOM 773 C CA . CYS A 1 103 ? 22.195 -7.580 10.723 1.00 73.62 103 CYS A CA 1
ATOM 774 C C . CYS A 1 103 ? 21.945 -8.918 11.441 1.00 73.62 103 CYS A C 1
ATOM 776 O O . CYS A 1 103 ? 21.596 -8.935 12.622 1.00 73.62 103 CYS A O 1
ATOM 778 N N . GLY A 1 104 ? 22.143 -10.033 10.731 1.00 68.88 104 GLY A N 1
ATOM 779 C CA . GLY A 1 104 ? 21.839 -11.380 11.233 1.00 68.88 104 GLY A CA 1
ATOM 780 C C . GLY A 1 104 ? 20.340 -11.699 11.344 1.00 68.88 104 GLY A C 1
ATOM 781 O O . GLY A 1 104 ? 19.985 -12.718 11.931 1.00 68.88 104 GLY A O 1
ATOM 782 N N . GLY A 1 105 ? 19.475 -10.819 10.831 1.00 77.06 105 GLY A N 1
ATOM 783 C CA . GLY A 1 105 ? 18.040 -11.034 10.669 1.00 77.06 105 GLY A CA 1
ATOM 784 C C . GLY A 1 105 ? 17.695 -11.515 9.259 1.00 77.06 105 GLY A C 1
ATOM 785 O O . GLY A 1 105 ? 18.447 -12.269 8.649 1.00 77.06 105 GLY A O 1
ATOM 786 N N . LYS A 1 106 ? 16.549 -11.066 8.744 1.00 79.25 106 LYS A N 1
ATOM 787 C CA . LYS A 1 106 ? 16.072 -11.361 7.387 1.00 79.25 106 LYS A CA 1
ATOM 788 C C . LYS A 1 106 ? 16.029 -10.096 6.543 1.00 79.25 106 LYS A C 1
ATOM 790 O O . LYS A 1 106 ? 15.827 -9.009 7.090 1.00 79.25 106 LYS A O 1
ATOM 795 N N . HIS A 1 107 ? 16.196 -10.246 5.233 1.00 83.19 107 HIS A N 1
ATOM 796 C CA . HIS A 1 107 ? 15.894 -9.156 4.311 1.00 83.19 107 HIS A CA 1
ATOM 797 C C . HIS A 1 107 ? 14.393 -8.898 4.247 1.00 83.19 107 HIS A C 1
ATOM 799 O O . HIS A 1 107 ? 13.573 -9.761 4.570 1.00 83.19 107 HIS A O 1
ATOM 805 N N . VAL A 1 108 ? 14.045 -7.696 3.794 1.00 85.44 108 VAL A N 1
ATOM 806 C CA . VAL A 1 108 ? 12.677 -7.402 3.383 1.00 85.44 108 VAL A CA 1
ATOM 807 C C . VAL A 1 108 ? 12.376 -8.208 2.123 1.00 85.44 108 VAL A C 1
ATOM 809 O O . VAL A 1 108 ? 13.068 -8.085 1.115 1.00 85.44 108 VAL A O 1
ATOM 812 N N . ASP A 1 109 ? 11.330 -9.020 2.188 1.00 88.69 109 ASP A N 1
ATOM 813 C CA . ASP A 1 109 ? 10.816 -9.801 1.066 1.00 88.69 109 ASP A CA 1
ATOM 814 C C . ASP A 1 109 ? 9.787 -8.952 0.307 1.00 88.69 109 ASP A C 1
ATOM 816 O O . ASP A 1 109 ? 8.604 -8.904 0.653 1.00 88.69 109 ASP A O 1
ATOM 820 N N . ILE A 1 110 ? 10.290 -8.177 -0.656 1.00 95.12 110 ILE A N 1
ATOM 821 C CA . ILE A 1 110 ? 9.531 -7.164 -1.393 1.00 95.12 110 ILE A CA 1
ATOM 822 C C . ILE A 1 110 ? 8.690 -7.853 -2.470 1.00 95.12 110 ILE A C 1
ATOM 824 O O . ILE A 1 110 ? 9.206 -8.281 -3.496 1.00 95.12 110 ILE A O 1
ATOM 828 N N . LYS A 1 111 ? 7.375 -7.932 -2.249 1.00 97.12 111 LYS A N 1
ATOM 829 C CA . LYS A 1 111 ? 6.430 -8.643 -3.142 1.00 97.12 111 LYS A CA 1
ATOM 830 C C . LYS A 1 111 ? 5.486 -7.727 -3.898 1.00 97.12 111 LYS A C 1
ATOM 832 O O . LYS A 1 111 ? 4.813 -8.168 -4.828 1.00 97.12 111 LYS A O 1
ATOM 837 N N . GLY A 1 112 ? 5.396 -6.484 -3.451 1.00 98.50 112 GLY A N 1
ATOM 838 C CA . GLY A 1 112 ? 4.381 -5.541 -3.871 1.00 98.50 112 GLY A CA 1
ATOM 839 C C . GLY A 1 112 ? 4.969 -4.262 -4.415 1.00 98.50 112 GLY A C 1
ATOM 840 O O . GLY A 1 112 ? 5.997 -3.778 -3.937 1.00 98.50 112 GLY A O 1
ATOM 841 N N . PHE A 1 113 ? 4.252 -3.680 -5.362 1.00 98.75 113 PHE A N 1
ATOM 842 C CA . PHE A 1 113 ? 4.502 -2.335 -5.848 1.00 98.75 113 PHE A CA 1
ATOM 843 C C . PHE A 1 113 ? 3.202 -1.538 -5.910 1.00 98.75 113 PHE A C 1
ATOM 845 O O . PHE A 1 113 ? 2.133 -2.080 -6.194 1.00 98.75 113 PHE A O 1
ATOM 852 N N . ARG A 1 114 ? 3.291 -0.240 -5.649 1.00 97.69 114 ARG A N 1
ATOM 853 C CA . ARG A 1 114 ? 2.214 0.721 -5.835 1.00 97.69 114 ARG A CA 1
ATOM 854 C C . ARG A 1 114 ? 2.793 1.977 -6.491 1.00 97.69 114 ARG A C 1
ATOM 856 O O . ARG A 1 114 ? 3.648 2.619 -5.883 1.00 97.69 114 ARG A O 1
ATOM 863 N N . PRO A 1 115 ? 2.343 2.342 -7.703 1.00 97.56 115 PRO A N 1
ATOM 864 C CA . PRO A 1 115 ? 2.748 3.591 -8.332 1.00 97.56 115 PRO A CA 1
ATOM 865 C C . PRO A 1 115 ? 2.121 4.782 -7.607 1.00 97.56 115 PRO A C 1
ATOM 867 O O . PRO A 1 115 ? 0.941 4.749 -7.235 1.00 97.56 115 PRO A O 1
ATOM 870 N N . GLN A 1 116 ? 2.887 5.860 -7.456 1.00 95.00 116 GLN A N 1
ATOM 871 C CA . GLN A 1 116 ? 2.355 7.111 -6.925 1.00 95.00 116 GLN A CA 1
ATOM 872 C C . GLN A 1 116 ? 1.326 7.702 -7.893 1.00 95.00 116 GLN A C 1
ATOM 874 O O . GLN A 1 116 ? 1.451 7.584 -9.112 1.00 95.00 116 GLN A O 1
ATOM 879 N N . GLY A 1 117 ? 0.245 8.267 -7.349 1.00 94.25 117 GLY A N 1
ATOM 880 C CA . GLY A 1 117 ? -0.845 8.822 -8.159 1.00 94.25 117 GLY A CA 1
ATOM 881 C C . GLY A 1 117 ? -1.553 7.809 -9.070 1.00 94.25 117 GLY A C 1
ATOM 882 O O . GLY A 1 117 ? -2.330 8.221 -9.922 1.00 94.25 117 GLY A O 1
ATOM 883 N N . PHE A 1 118 ? -1.316 6.502 -8.895 1.00 97.06 118 PHE A N 1
ATOM 884 C CA . PHE A 1 118 ? -1.768 5.450 -9.815 1.00 97.06 118 PHE A CA 1
ATOM 885 C C . PHE A 1 118 ? -1.167 5.556 -11.233 1.00 97.06 118 PHE A C 1
ATOM 887 O O . PHE A 1 118 ? -1.676 4.944 -12.171 1.00 97.06 118 PHE A O 1
ATOM 894 N N . GLU A 1 119 ? -0.069 6.301 -11.393 1.00 96.69 119 GLU A N 1
ATOM 895 C CA . GLU A 1 119 ? 0.564 6.572 -12.685 1.00 96.69 119 GLU A CA 1
ATOM 896 C C . GLU A 1 119 ? 1.473 5.421 -13.117 1.00 96.69 119 GLU A C 1
ATOM 898 O O . GLU A 1 119 ? 2.564 5.224 -12.586 1.00 96.69 119 GLU A O 1
ATOM 903 N N . GLN A 1 120 ? 1.028 4.654 -14.109 1.00 96.62 120 GLN A N 1
ATOM 904 C CA . GLN A 1 120 ? 1.719 3.457 -14.586 1.00 96.62 120 GLN A CA 1
ATOM 905 C C . GLN A 1 120 ? 1.349 3.118 -16.031 1.00 96.62 120 GLN A C 1
ATOM 907 O O . GLN A 1 120 ? 0.338 3.580 -16.558 1.00 96.62 120 GLN A O 1
ATOM 912 N N . ASN A 1 121 ? 2.154 2.273 -16.674 1.00 96.19 121 ASN A N 1
ATOM 913 C CA . ASN A 1 121 ? 1.852 1.711 -17.990 1.00 96.19 121 ASN A CA 1
ATOM 914 C C . ASN A 1 121 ? 2.441 0.293 -18.149 1.00 96.19 121 ASN A C 1
ATOM 916 O O . ASN A 1 121 ? 2.967 -0.289 -17.202 1.00 96.19 121 ASN A O 1
ATOM 920 N N . GLU A 1 122 ? 2.348 -0.289 -19.350 1.00 96.81 122 GLU A N 1
ATOM 921 C CA . GLU A 1 122 ? 2.889 -1.631 -19.624 1.00 96.81 122 GLU A CA 1
ATOM 922 C C . GLU A 1 122 ? 4.391 -1.742 -19.305 1.00 96.81 122 GLU A C 1
ATOM 924 O O . GLU A 1 122 ? 4.834 -2.788 -18.830 1.00 96.81 122 GLU A O 1
ATOM 929 N N . HIS A 1 123 ? 5.182 -0.681 -19.508 1.00 98.06 123 HIS A N 1
ATOM 930 C CA . HIS A 1 123 ? 6.605 -0.718 -19.166 1.00 98.06 123 HIS A CA 1
ATOM 931 C C . HIS A 1 123 ? 6.813 -0.914 -17.667 1.00 98.06 123 HIS A C 1
ATOM 933 O O . HIS A 1 123 ? 7.644 -1.736 -17.287 1.00 98.06 123 HIS A O 1
ATOM 939 N N . THR A 1 124 ? 6.002 -0.256 -16.834 1.00 98.00 124 THR A N 1
ATOM 940 C CA . THR A 1 124 ? 5.997 -0.463 -15.382 1.00 98.00 124 THR A CA 1
ATOM 941 C C . THR A 1 124 ? 5.788 -1.943 -15.063 1.00 98.00 124 THR A C 1
ATOM 943 O O . THR A 1 124 ? 6.615 -2.545 -14.386 1.00 98.00 124 THR A O 1
ATOM 946 N N . LEU A 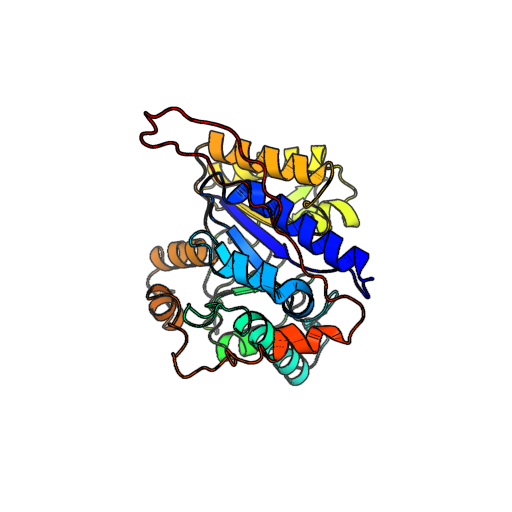1 125 ? 4.750 -2.569 -15.630 1.00 98.06 125 LEU A N 1
ATOM 947 C CA . LEU A 1 125 ? 4.432 -3.982 -15.386 1.00 98.06 125 LEU A CA 1
ATOM 948 C C . LEU A 1 125 ? 5.568 -4.933 -15.797 1.00 98.06 125 LEU A C 1
ATOM 950 O O . LEU A 1 125 ? 5.850 -5.892 -15.082 1.00 98.06 125 LEU A O 1
ATOM 954 N N . ARG A 1 126 ? 6.263 -4.658 -16.910 1.00 98.00 126 ARG A N 1
ATOM 955 C CA . ARG A 1 126 ? 7.430 -5.454 -17.337 1.00 98.00 126 ARG A CA 1
ATOM 956 C C . ARG A 1 126 ? 8.605 -5.335 -16.371 1.00 98.00 126 ARG A C 1
ATOM 958 O O . ARG A 1 126 ? 9.296 -6.322 -16.137 1.00 98.00 126 ARG A O 1
ATOM 965 N N . VAL A 1 127 ? 8.839 -4.149 -15.812 1.00 98.06 127 VAL A N 1
ATOM 966 C CA . VAL A 1 127 ? 9.883 -3.962 -14.795 1.00 98.06 127 VAL A CA 1
ATOM 967 C C . VAL A 1 127 ? 9.544 -4.750 -13.530 1.00 98.06 127 VAL A C 1
ATOM 969 O O . VAL A 1 127 ? 10.423 -5.421 -12.997 1.00 98.06 127 VAL A O 1
ATOM 972 N N . LEU A 1 128 ? 8.282 -4.723 -13.089 1.00 98.25 128 LEU A N 1
ATOM 973 C CA . LEU A 1 128 ? 7.823 -5.495 -11.929 1.00 98.25 128 LEU A CA 1
ATOM 974 C C . LEU A 1 128 ? 8.039 -6.999 -12.125 1.00 98.25 128 LEU A C 1
ATOM 976 O O . LEU A 1 128 ? 8.617 -7.647 -11.257 1.00 98.25 128 LEU A O 1
ATOM 980 N N . GLU A 1 129 ? 7.666 -7.532 -13.290 1.00 95.88 129 GLU A N 1
ATOM 981 C CA . GLU A 1 129 ? 7.890 -8.939 -13.638 1.00 95.88 129 GLU A CA 1
ATOM 982 C C . GLU A 1 129 ? 9.387 -9.300 -13.613 1.00 95.88 129 GLU A C 1
ATOM 984 O O . GLU A 1 129 ? 9.784 -10.288 -12.997 1.00 95.88 129 GLU A O 1
ATOM 989 N N . ASN A 1 130 ? 10.248 -8.455 -14.194 1.00 96.25 130 ASN A N 1
ATOM 990 C CA . ASN A 1 130 ? 11.702 -8.661 -14.185 1.00 96.25 130 ASN A CA 1
ATOM 991 C C . ASN A 1 130 ? 12.318 -8.622 -12.777 1.00 96.25 130 ASN A C 1
ATOM 993 O O . ASN A 1 130 ? 13.387 -9.193 -12.561 1.00 96.25 130 ASN A O 1
ATOM 997 N N . LEU A 1 131 ? 11.669 -7.936 -11.835 1.00 95.94 131 LEU A N 1
ATOM 998 C CA . LEU A 1 131 ? 12.058 -7.880 -10.427 1.00 95.94 131 LEU A CA 1
ATOM 999 C C . LEU A 1 131 ? 11.385 -8.962 -9.576 1.00 95.94 131 LEU A C 1
ATOM 1001 O O . LEU A 1 131 ? 11.588 -8.979 -8.367 1.00 95.94 131 LEU A O 1
ATOM 1005 N N . SER A 1 132 ? 10.611 -9.867 -10.187 1.00 96.06 132 SER A N 1
ATOM 1006 C CA . SER A 1 132 ? 9.829 -10.890 -9.476 1.00 96.06 132 SER A CA 1
ATOM 1007 C C . SER A 1 132 ? 8.836 -10.298 -8.462 1.00 96.06 132 SER A C 1
ATOM 1009 O O . SER A 1 132 ? 8.484 -10.940 -7.474 1.00 96.06 132 SER A O 1
ATOM 1011 N N . ILE A 1 133 ? 8.363 -9.070 -8.709 1.00 98.06 133 ILE A N 1
ATOM 1012 C CA . ILE A 1 133 ? 7.295 -8.446 -7.928 1.00 98.06 133 ILE A CA 1
ATOM 1013 C C . ILE A 1 133 ? 5.972 -9.122 -8.289 1.00 98.06 133 ILE A C 1
ATOM 1015 O O . ILE A 1 133 ? 5.575 -9.175 -9.450 1.00 98.06 133 ILE A O 1
ATOM 1019 N N . ILE A 1 134 ? 5.272 -9.618 -7.273 1.00 98.44 134 ILE A N 1
ATOM 1020 C CA . ILE A 1 134 ? 4.120 -10.514 -7.418 1.00 98.44 134 ILE A CA 1
ATOM 1021 C C . ILE A 1 134 ? 2.838 -9.747 -7.701 1.00 98.44 134 ILE A C 1
ATOM 1023 O O . ILE A 1 134 ? 1.963 -10.243 -8.412 1.00 98.44 134 ILE A O 1
ATOM 1027 N N . TYR A 1 135 ? 2.686 -8.557 -7.125 1.00 98.75 135 TYR A N 1
ATOM 1028 C CA . TYR A 1 135 ? 1.459 -7.792 -7.273 1.00 98.75 135 TYR A CA 1
ATOM 1029 C C . TYR A 1 135 ? 1.689 -6.289 -7.375 1.00 98.75 135 TYR A C 1
ATOM 1031 O O . TYR A 1 135 ? 2.683 -5.730 -6.909 1.00 98.75 135 TYR A O 1
ATOM 1039 N N . ASN A 1 136 ? 0.694 -5.633 -7.959 1.00 98.69 136 ASN A N 1
ATOM 1040 C CA . ASN A 1 136 ? 0.653 -4.210 -8.192 1.00 98.69 136 ASN A CA 1
ATOM 1041 C C . ASN A 1 136 ? -0.672 -3.610 -7.695 1.00 98.69 136 ASN A C 1
ATOM 1043 O O . ASN A 1 136 ? -1.746 -3.934 -8.206 1.00 98.69 136 ASN A O 1
ATOM 1047 N N . ALA A 1 137 ? -0.589 -2.704 -6.721 1.00 98.50 137 ALA A N 1
ATOM 1048 C CA . ALA A 1 137 ? -1.716 -1.991 -6.116 1.00 98.50 137 ALA A CA 1
ATOM 1049 C C . ALA A 1 137 ? -1.982 -0.611 -6.756 1.00 98.50 137 ALA A C 1
ATOM 1051 O O . ALA A 1 137 ? -2.423 0.328 -6.087 1.00 98.50 137 ALA A O 1
ATOM 1052 N N . GLY A 1 138 ? -1.698 -0.479 -8.056 1.00 97.69 138 GLY A N 1
ATOM 1053 C CA . GLY A 1 138 ? -1.982 0.706 -8.875 1.00 97.69 138 GLY A CA 1
ATOM 1054 C C . GLY A 1 138 ? -3.344 0.710 -9.583 1.00 97.69 138 GLY A C 1
ATOM 1055 O O . GLY A 1 138 ? -3.595 1.583 -10.409 1.00 97.69 138 GLY A O 1
ATOM 1056 N N . PHE A 1 139 ? -4.224 -0.254 -9.310 1.00 98.31 139 PHE A N 1
ATOM 1057 C CA . PHE A 1 139 ? -5.531 -0.373 -9.966 1.00 98.31 139 PHE A CA 1
ATOM 1058 C C . PHE A 1 139 ? -6.663 0.112 -9.055 1.00 98.31 139 PHE A C 1
ATOM 1060 O O . PHE A 1 139 ? -6.548 0.085 -7.835 1.00 98.31 139 PHE A O 1
ATOM 1067 N N . GLN A 1 140 ? -7.778 0.542 -9.638 1.00 97.81 140 GLN A N 1
ATOM 1068 C CA . GLN A 1 140 ? -8.948 1.056 -8.924 1.00 97.81 140 GLN A CA 1
ATOM 1069 C C . GLN A 1 140 ? -10.210 0.400 -9.477 1.00 97.81 140 GLN A C 1
ATOM 1071 O O . GLN A 1 140 ? -10.459 0.447 -10.685 1.00 97.81 140 GLN A O 1
ATOM 1076 N N . GLN A 1 141 ? -11.030 -0.180 -8.603 1.00 96.50 141 GLN A N 1
ATOM 1077 C CA . GLN A 1 141 ? -12.220 -0.936 -8.986 1.00 96.50 141 GLN A CA 1
ATOM 1078 C C . GLN A 1 141 ? -13.173 -0.118 -9.884 1.00 96.50 141 GLN A C 1
ATOM 1080 O O . GLN A 1 141 ? -13.883 0.783 -9.444 1.00 96.50 141 GLN A O 1
ATOM 1085 N N . GLY A 1 142 ? -13.241 -0.462 -11.170 1.00 94.31 142 GLY A N 1
ATOM 1086 C CA . GLY A 1 142 ? -14.087 0.220 -12.154 1.00 94.31 142 GLY A CA 1
ATOM 1087 C C . GLY A 1 142 ? -13.675 1.649 -12.520 1.00 94.31 142 GLY A C 1
ATOM 1088 O O . GLY A 1 142 ? -14.478 2.342 -13.139 1.00 94.31 142 GLY A O 1
ATOM 1089 N N . LEU A 1 143 ? -12.455 2.076 -12.177 1.00 95.56 143 LEU A N 1
ATOM 1090 C CA . LEU A 1 143 ? -11.851 3.331 -12.650 1.00 95.56 143 LEU A CA 1
ATOM 1091 C C . LEU A 1 143 ? -10.552 3.080 -13.424 1.00 95.56 143 LEU A C 1
ATOM 1093 O O . LEU A 1 143 ? -10.385 3.592 -14.526 1.00 95.56 143 LEU A O 1
ATOM 1097 N N . ILE A 1 144 ? -9.656 2.260 -12.868 1.00 97.06 144 ILE A N 1
ATOM 1098 C CA . ILE A 1 144 ? -8.364 1.902 -13.462 1.00 97.06 144 ILE A CA 1
ATOM 1099 C C . ILE A 1 144 ? -8.247 0.382 -13.420 1.00 97.06 144 ILE A C 1
ATOM 1101 O O . ILE A 1 144 ? -8.038 -0.205 -12.360 1.00 97.06 144 ILE A O 1
ATOM 1105 N N . TYR A 1 145 ? -8.400 -0.263 -14.570 1.00 96.50 145 TYR A N 1
ATOM 1106 C CA . TYR A 1 145 ? -8.459 -1.718 -14.699 1.00 96.50 145 TYR A CA 1
ATOM 1107 C C . TYR A 1 145 ? -7.850 -2.166 -16.027 1.00 96.50 145 TYR A C 1
ATOM 1109 O O . TYR A 1 145 ? -7.753 -1.392 -16.981 1.00 96.50 145 TYR A O 1
ATOM 1117 N N . MET A 1 146 ? -7.468 -3.439 -16.092 1.00 93.38 146 MET A N 1
ATOM 1118 C CA . MET A 1 146 ? -7.148 -4.088 -17.361 1.00 93.38 146 MET A CA 1
ATOM 1119 C C . MET A 1 146 ? -8.447 -4.464 -18.094 1.00 93.38 146 MET A C 1
ATOM 1121 O O . MET A 1 146 ? -9.441 -4.768 -17.429 1.00 93.38 146 MET A O 1
ATOM 1125 N N . PRO A 1 147 ? -8.482 -4.450 -19.441 1.00 92.25 147 PRO A N 1
ATOM 1126 C CA . PRO A 1 147 ? -9.687 -4.797 -20.197 1.00 92.25 147 PRO A CA 1
ATOM 1127 C C . PRO A 1 147 ? -10.283 -6.144 -19.765 1.00 92.25 147 PRO A C 1
ATOM 1129 O O . PRO A 1 147 ? -9.560 -7.134 -19.703 1.00 92.25 147 PRO A O 1
ATOM 1132 N N . GLY A 1 148 ? -11.591 -6.187 -19.489 1.00 93.00 148 GLY A N 1
ATOM 1133 C CA . GLY A 1 148 ? -12.279 -7.392 -19.002 1.00 93.00 148 GLY A CA 1
ATOM 1134 C C . GLY A 1 148 ? -12.339 -7.535 -17.476 1.00 93.00 148 GLY A C 1
ATOM 1135 O O . GLY A 1 148 ? -12.999 -8.451 -16.986 1.00 93.00 148 GLY A O 1
ATOM 1136 N N . HIS A 1 149 ? -11.700 -6.625 -16.735 1.00 94.88 149 HIS A N 1
ATOM 1137 C CA . HIS A 1 149 ? -11.666 -6.597 -15.270 1.00 94.88 149 HIS A CA 1
ATOM 1138 C C . HIS A 1 149 ? -12.357 -5.355 -14.680 1.00 94.88 149 HIS A C 1
ATOM 1140 O O . HIS A 1 149 ? -12.066 -4.937 -13.560 1.00 94.88 149 HIS A O 1
ATOM 1146 N N . GLU A 1 150 ? -13.295 -4.751 -15.417 1.00 94.00 150 GLU A N 1
ATOM 1147 C CA . GLU A 1 150 ? -14.013 -3.522 -15.040 1.00 94.00 150 GLU A CA 1
ATOM 1148 C C . GLU A 1 150 ? -14.687 -3.632 -13.662 1.00 94.00 150 GLU A C 1
ATOM 1150 O O . GLU A 1 150 ? -14.797 -2.652 -12.926 1.00 94.00 150 GLU A O 1
ATOM 1155 N N . ASN A 1 151 ? -15.170 -4.828 -13.322 1.00 90.50 151 ASN A N 1
ATOM 1156 C CA . ASN A 1 151 ? -15.969 -5.082 -12.122 1.00 90.50 151 ASN A CA 1
ATOM 1157 C C . ASN A 1 151 ? -15.227 -5.906 -11.066 1.00 90.50 151 ASN A C 1
ATOM 1159 O O . ASN A 1 151 ? -15.817 -6.243 -10.037 1.00 90.50 151 ASN A O 1
ATOM 1163 N N . ASP A 1 152 ? -13.960 -6.241 -11.306 1.00 95.19 152 ASP A N 1
ATOM 1164 C CA . ASP A 1 152 ? -13.210 -7.089 -10.393 1.00 95.19 152 ASP A CA 1
ATOM 1165 C C . ASP A 1 152 ? -12.840 -6.313 -9.129 1.00 95.19 152 ASP A C 1
ATOM 1167 O O . ASP A 1 152 ? -12.197 -5.264 -9.159 1.00 95.19 152 ASP A O 1
ATOM 1171 N N . SER A 1 153 ? -13.275 -6.852 -7.993 1.00 96.00 153 SER A N 1
ATOM 1172 C CA . SER A 1 153 ? -12.964 -6.344 -6.653 1.00 96.00 153 SER A CA 1
ATOM 1173 C C . SER A 1 153 ? -11.924 -7.201 -5.929 1.00 96.00 153 SER A C 1
ATOM 1175 O O . SER A 1 153 ? -11.469 -6.851 -4.847 1.00 96.00 153 SER A O 1
ATOM 1177 N N . TRP A 1 154 ? -11.614 -8.378 -6.469 1.00 97.50 154 TRP A N 1
ATOM 1178 C CA . TRP A 1 154 ? -10.592 -9.287 -5.958 1.00 97.50 154 TRP A CA 1
ATOM 1179 C C . TRP A 1 154 ? -9.311 -9.115 -6.774 1.00 97.50 154 TRP A C 1
ATOM 1181 O O . TRP A 1 154 ? -9.413 -8.783 -7.955 1.00 97.50 154 TRP A O 1
ATOM 1191 N N . PRO A 1 155 ? -8.122 -9.376 -6.199 1.00 97.94 155 PRO A N 1
ATOM 1192 C CA . PRO A 1 155 ? -6.920 -9.453 -7.010 1.00 97.94 155 PRO A CA 1
ATOM 1193 C C . PRO A 1 155 ? -7.062 -10.470 -8.141 1.00 97.94 155 PRO A C 1
ATOM 1195 O O . PRO A 1 155 ? -7.656 -11.536 -7.954 1.00 97.94 155 PRO A O 1
ATOM 1198 N N . TYR A 1 156 ? -6.485 -10.153 -9.292 1.00 96.75 156 TYR A N 1
ATOM 1199 C CA . TYR A 1 156 ? -6.505 -11.005 -10.477 1.00 96.75 156 TYR A CA 1
ATOM 1200 C C . TYR A 1 156 ? -5.143 -10.994 -11.161 1.00 96.75 156 TYR A C 1
ATOM 1202 O O . TYR A 1 156 ? -4.424 -9.998 -11.108 1.00 96.75 156 TYR A O 1
ATOM 1210 N N . LEU A 1 157 ? -4.777 -12.112 -11.786 1.00 96.50 157 LEU A N 1
ATOM 1211 C CA . LEU A 1 157 ? -3.565 -12.182 -12.594 1.00 96.50 157 LEU A CA 1
ATOM 1212 C C . LEU A 1 157 ? -3.786 -11.376 -13.876 1.00 96.50 157 LEU A C 1
ATOM 1214 O O . LEU A 1 157 ? -4.810 -11.552 -14.533 1.00 96.50 157 LEU A O 1
ATOM 1218 N N . ILE A 1 158 ? -2.850 -10.494 -14.215 1.00 95.56 158 ILE A N 1
ATOM 1219 C CA . ILE A 1 158 ? -2.962 -9.670 -15.416 1.00 95.56 158 ILE A CA 1
ATOM 1220 C C . ILE A 1 158 ? -2.630 -10.516 -16.649 1.00 95.56 158 ILE A C 1
ATOM 1222 O O . ILE A 1 158 ? -1.551 -11.102 -16.742 1.00 95.56 158 ILE A O 1
ATOM 1226 N N . ASP A 1 159 ? -3.524 -10.521 -17.637 1.00 92.31 159 ASP A N 1
ATOM 1227 C CA . ASP A 1 159 ? -3.300 -11.217 -18.904 1.00 92.31 159 ASP A CA 1
ATOM 1228 C C . ASP A 1 159 ? -1.988 -10.774 -19.579 1.00 92.31 159 ASP A C 1
ATOM 1230 O O . ASP A 1 159 ? -1.789 -9.605 -19.913 1.00 92.31 159 ASP A O 1
ATOM 1234 N N . GLY A 1 160 ? -1.091 -11.737 -19.815 1.00 92.62 160 GLY A N 1
ATOM 1235 C CA . GLY A 1 160 ? 0.200 -11.506 -20.473 1.00 92.62 160 GLY A CA 1
ATOM 1236 C C . GLY A 1 160 ? 1.343 -11.058 -19.553 1.00 92.62 160 GLY A C 1
ATOM 1237 O O . GLY A 1 160 ? 2.412 -10.707 -20.070 1.00 92.62 160 GLY A O 1
ATOM 1238 N N . PHE A 1 161 ? 1.139 -11.086 -18.231 1.00 94.50 161 PHE A N 1
ATOM 1239 C CA . PHE A 1 161 ? 2.145 -10.772 -17.213 1.00 94.50 161 PHE A CA 1
ATOM 1240 C C . PHE A 1 161 ? 2.096 -11.784 -16.066 1.00 94.50 161 PHE A C 1
ATOM 1242 O O . PHE A 1 161 ? 1.047 -12.346 -15.759 1.00 94.50 161 PHE A O 1
ATOM 1249 N N . ASN A 1 162 ? 3.221 -11.956 -15.375 1.00 94.69 162 ASN A N 1
ATOM 1250 C CA . ASN A 1 162 ? 3.284 -12.710 -14.118 1.00 94.69 162 ASN A CA 1
ATOM 1251 C C . ASN A 1 162 ? 3.127 -11.776 -12.907 1.00 94.69 162 ASN A C 1
ATOM 1253 O O . ASN A 1 162 ? 3.906 -11.825 -11.963 1.00 94.69 162 ASN A O 1
ATOM 1257 N N . VAL A 1 163 ? 2.139 -10.876 -12.962 1.00 97.00 163 VAL A N 1
ATOM 1258 C CA . VAL A 1 163 ? 1.872 -9.873 -11.921 1.00 97.00 163 VAL A CA 1
ATOM 1259 C C . VAL A 1 163 ? 0.372 -9.807 -11.662 1.00 97.00 163 VAL A C 1
ATOM 1261 O O . VAL A 1 163 ? -0.428 -9.722 -12.596 1.00 97.00 163 VAL A O 1
ATOM 1264 N N . TYR A 1 164 ? -0.022 -9.820 -10.393 1.00 98.44 164 TYR A N 1
ATOM 1265 C CA . TYR A 1 164 ? -1.404 -9.602 -9.984 1.00 98.44 164 TYR A CA 1
ATOM 1266 C C . TYR A 1 164 ? -1.745 -8.113 -9.942 1.00 98.44 164 TYR A C 1
ATOM 1268 O O . TYR A 1 164 ? -1.030 -7.319 -9.334 1.00 98.44 164 TYR A O 1
ATOM 1276 N N . ALA A 1 165 ? -2.884 -7.730 -10.504 1.00 98.44 165 ALA A N 1
ATOM 1277 C CA . ALA A 1 165 ? -3.516 -6.457 -10.196 1.00 98.44 165 ALA A CA 1
ATOM 1278 C C . ALA A 1 165 ? -4.248 -6.571 -8.856 1.00 98.44 165 ALA A C 1
ATOM 1280 O O . ALA A 1 165 ? -4.987 -7.530 -8.628 1.00 98.44 165 ALA A O 1
ATOM 1281 N N . VAL A 1 166 ? -4.079 -5.577 -7.987 1.00 98.62 166 VAL A N 1
ATOM 1282 C CA . VAL A 1 166 ? -4.852 -5.420 -6.749 1.00 98.62 166 VAL A CA 1
ATOM 1283 C C . VAL A 1 166 ? -5.735 -4.181 -6.895 1.00 98.62 166 VAL A C 1
ATOM 1285 O O . VAL A 1 166 ? -5.228 -3.061 -6.796 1.00 98.62 166 VAL A O 1
ATOM 1288 N N . PRO A 1 167 ? -7.044 -4.352 -7.150 1.00 98.25 167 PRO A N 1
ATOM 1289 C CA . PRO A 1 167 ? -7.974 -3.234 -7.226 1.00 98.25 167 PRO A CA 1
ATOM 1290 C C . PRO A 1 167 ? -8.188 -2.615 -5.846 1.00 98.25 167 PRO A C 1
ATOM 1292 O O . PRO A 1 167 ? -8.660 -3.278 -4.922 1.00 98.25 167 PRO A O 1
ATOM 1295 N N . ILE A 1 168 ? -7.887 -1.327 -5.717 1.00 98.62 168 ILE A N 1
ATOM 1296 C CA . ILE A 1 168 ? -8.315 -0.536 -4.567 1.00 98.62 168 ILE A CA 1
ATOM 1297 C C . ILE A 1 168 ? -9.828 -0.332 -4.664 1.00 98.62 168 ILE A C 1
ATOM 1299 O O . ILE A 1 168 ? -10.352 -0.043 -5.747 1.00 98.62 168 ILE A O 1
ATOM 1303 N N . SER A 1 169 ? -10.533 -0.492 -3.544 1.00 98.56 169 SER A N 1
ATOM 1304 C CA . SER A 1 169 ? -11.981 -0.307 -3.506 1.00 98.56 169 SER A CA 1
ATOM 1305 C C . SER A 1 169 ? -12.354 1.131 -3.857 1.00 98.56 169 SER A C 1
ATOM 1307 O O . SER A 1 169 ? -11.631 2.082 -3.558 1.00 98.56 169 SER A O 1
ATOM 1309 N N . THR A 1 170 ? -13.520 1.288 -4.470 1.00 97.25 170 THR A N 1
ATOM 1310 C CA . THR A 1 170 ? -14.093 2.592 -4.809 1.00 97.25 170 THR A CA 1
ATOM 1311 C C . THR A 1 170 ? -15.448 2.764 -4.147 1.00 97.25 170 THR A C 1
ATOM 1313 O O . THR A 1 170 ? -16.118 1.767 -3.890 1.00 97.25 170 THR A O 1
ATOM 1316 N N . THR A 1 171 ? -15.874 4.004 -3.947 1.00 95.31 171 THR A N 1
ATOM 1317 C CA . THR A 1 171 ? -17.191 4.370 -3.423 1.00 95.31 171 THR A CA 1
ATOM 1318 C C . THR A 1 171 ? -17.822 5.476 -4.261 1.00 95.31 171 THR A C 1
ATOM 1320 O O . THR A 1 171 ? -17.112 6.182 -4.973 1.00 95.31 171 THR A O 1
ATOM 1323 N N . ASP A 1 172 ? -19.140 5.634 -4.198 1.00 92.81 172 ASP A N 1
ATOM 1324 C CA . ASP A 1 172 ? -19.834 6.725 -4.881 1.00 92.81 172 ASP A CA 1
ATOM 1325 C C . ASP A 1 172 ? -19.941 7.944 -3.958 1.00 92.81 172 ASP A C 1
ATOM 1327 O O . ASP A 1 172 ? -20.551 7.893 -2.889 1.00 92.81 172 ASP A O 1
ATOM 1331 N N . VAL A 1 173 ? -19.406 9.080 -4.398 1.00 90.38 173 VAL A N 1
ATOM 1332 C CA . VAL A 1 173 ? -19.519 10.365 -3.709 1.00 90.38 173 VAL A CA 1
ATOM 1333 C C . VAL A 1 173 ? -20.129 11.375 -4.670 1.00 90.38 173 VAL A C 1
ATOM 1335 O O . VAL A 1 173 ? -19.600 11.644 -5.743 1.00 90.38 173 VAL A O 1
ATOM 1338 N N . ASN A 1 174 ? -21.283 11.937 -4.302 1.00 86.81 174 ASN A N 1
ATOM 1339 C CA . ASN A 1 174 ? -22.033 12.889 -5.136 1.00 86.81 174 ASN A CA 1
ATOM 1340 C C . ASN A 1 174 ? -22.358 12.380 -6.559 1.00 86.81 174 ASN A C 1
ATOM 1342 O O . ASN A 1 174 ? -22.554 13.175 -7.475 1.00 86.81 174 ASN A O 1
ATOM 1346 N N . GLY A 1 175 ? -22.469 11.059 -6.735 1.00 85.38 175 GLY A N 1
ATOM 1347 C CA . GLY A 1 175 ? -22.756 10.424 -8.026 1.00 85.38 175 GLY A CA 1
ATOM 1348 C C . GLY A 1 175 ? -21.527 10.184 -8.907 1.00 85.38 175 GLY A C 1
ATOM 1349 O O . GLY A 1 175 ? -21.689 9.705 -10.028 1.00 85.38 175 GLY A O 1
ATOM 1350 N N . GLU A 1 176 ? -20.327 10.486 -8.412 1.00 89.12 176 GLU A N 1
ATOM 1351 C CA . GLU A 1 176 ? -19.058 10.145 -9.049 1.00 89.12 176 GLU A CA 1
ATOM 1352 C C . GLU A 1 176 ? -18.333 9.076 -8.234 1.00 89.12 176 GLU A C 1
ATOM 1354 O O . GLU A 1 176 ? -18.364 9.072 -7.003 1.00 89.12 176 GLU A O 1
ATOM 1359 N N . LYS A 1 177 ? -17.675 8.154 -8.931 1.00 91.94 177 LYS A N 1
ATOM 1360 C CA . LYS A 1 177 ? -16.921 7.084 -8.292 1.00 91.94 177 LYS A CA 1
ATOM 1361 C C . LYS A 1 177 ? -15.557 7.618 -7.844 1.00 91.94 177 LYS A C 1
ATOM 1363 O O . LYS A 1 177 ? -14.802 8.138 -8.660 1.00 91.94 177 LYS A O 1
ATOM 1368 N N . ALA A 1 178 ? -15.236 7.436 -6.570 1.00 95.50 178 ALA A N 1
ATOM 1369 C CA . ALA A 1 178 ? -14.006 7.858 -5.914 1.00 95.50 178 ALA A CA 1
ATOM 1370 C C . ALA A 1 178 ? -13.249 6.651 -5.351 1.00 95.50 178 ALA A C 1
ATOM 1372 O O . ALA A 1 178 ? -13.853 5.702 -4.851 1.00 95.50 178 ALA A O 1
ATOM 1373 N N . VAL A 1 179 ? -11.919 6.674 -5.400 1.00 97.56 179 VAL A N 1
ATOM 1374 C CA . VAL A 1 179 ? -11.095 5.636 -4.766 1.00 97.56 179 VAL A CA 1
ATOM 1375 C C . VAL A 1 179 ? -11.090 5.794 -3.242 1.00 97.56 179 VAL A C 1
ATOM 1377 O O . VAL A 1 179 ? -11.069 6.912 -2.731 1.00 97.56 179 VAL A O 1
ATOM 1380 N N . LEU A 1 180 ? -11.080 4.681 -2.499 1.00 98.19 180 LEU A N 1
ATOM 1381 C CA . LEU A 1 180 ? -10.864 4.688 -1.050 1.00 98.19 180 LEU A CA 1
ATOM 1382 C C . LEU A 1 180 ? -9.389 4.980 -0.726 1.00 98.19 180 LEU A C 1
ATOM 1384 O O . LEU A 1 180 ? -8.619 4.089 -0.360 1.00 98.19 180 LEU A O 1
ATOM 1388 N N . TYR A 1 181 ? -9.007 6.244 -0.882 1.00 98.31 181 TYR A N 1
ATOM 1389 C CA . TYR A 1 181 ? -7.685 6.771 -0.579 1.00 98.31 181 TYR A CA 1
ATOM 1390 C C . TYR A 1 181 ? -7.827 8.114 0.132 1.00 98.31 181 TYR A C 1
ATOM 1392 O O . TYR A 1 181 ? -8.301 9.079 -0.464 1.00 98.31 181 TYR A O 1
ATOM 1400 N N . ASP A 1 182 ? -7.408 8.177 1.394 1.00 98.25 182 ASP A N 1
ATOM 1401 C CA . ASP A 1 182 ? -7.573 9.361 2.243 1.00 98.25 182 ASP A CA 1
ATOM 1402 C C . ASP A 1 182 ? -7.044 10.660 1.615 1.00 98.25 182 ASP A C 1
ATOM 1404 O O . ASP A 1 182 ? -7.732 11.672 1.668 1.00 98.25 182 ASP A O 1
ATOM 1408 N N . LYS A 1 183 ? -5.887 10.626 0.948 1.00 96.31 183 LYS A N 1
ATOM 1409 C CA . LYS A 1 183 ? -5.315 11.796 0.275 1.00 96.31 183 LYS A CA 1
ATOM 1410 C C . LYS A 1 183 ? -6.207 12.322 -0.846 1.00 96.31 183 LYS A C 1
ATOM 1412 O O . LYS A 1 183 ? -6.393 13.525 -0.955 1.00 96.31 183 LYS A O 1
ATOM 1417 N N . TYR A 1 184 ? -6.799 11.437 -1.649 1.00 95.94 184 TYR A N 1
ATOM 1418 C CA . TYR A 1 184 ? -7.750 11.843 -2.690 1.00 95.94 184 TYR A CA 1
ATOM 1419 C C . TYR A 1 184 ? -9.030 12.432 -2.077 1.00 95.94 184 TYR A C 1
ATOM 1421 O O . TYR A 1 184 ? -9.552 13.442 -2.543 1.00 95.94 184 TYR A O 1
ATOM 1429 N N . ILE A 1 185 ? -9.520 11.821 -0.998 1.00 96.00 185 ILE A N 1
ATOM 1430 C CA . ILE A 1 185 ? -10.723 12.264 -0.287 1.00 96.00 185 ILE A CA 1
ATOM 1431 C C . ILE A 1 185 ? -10.535 13.641 0.371 1.00 96.00 185 ILE A C 1
ATOM 1433 O O . ILE A 1 185 ? -11.445 14.471 0.324 1.00 96.00 185 ILE A O 1
ATOM 1437 N N . ASP A 1 186 ? -9.368 13.889 0.958 1.00 96.25 186 ASP A N 1
ATOM 1438 C CA . ASP A 1 186 ? -9.017 15.172 1.566 1.00 96.25 186 ASP A CA 1
ATOM 1439 C C . ASP A 1 186 ? -8.747 16.241 0.496 1.00 96.25 186 ASP A C 1
ATOM 1441 O O . ASP A 1 186 ? -9.452 17.247 0.416 1.00 96.25 186 ASP A O 1
ATOM 1445 N N . GLU A 1 187 ? -7.770 16.003 -0.382 1.00 94.12 187 GLU A N 1
ATOM 1446 C CA . GLU A 1 187 ? -7.226 17.035 -1.271 1.00 94.12 187 GLU A CA 1
ATOM 1447 C C . GLU A 1 187 ? -8.133 17.332 -2.476 1.00 94.12 187 GLU A C 1
ATOM 1449 O O . GLU A 1 187 ? -8.308 18.498 -2.836 1.00 94.12 187 GLU A O 1
ATOM 1454 N N . GLU A 1 188 ? -8.735 16.308 -3.089 1.00 93.06 188 GLU A N 1
ATOM 1455 C CA . GLU A 1 188 ? -9.523 16.467 -4.323 1.00 93.06 188 GLU A CA 1
ATOM 1456 C C . GLU A 1 188 ? -11.024 16.589 -4.045 1.00 93.06 188 GLU A C 1
ATOM 1458 O O . GLU A 1 188 ? -11.735 17.320 -4.739 1.00 93.06 188 GLU A O 1
ATOM 1463 N N . MET A 1 189 ? -11.529 15.896 -3.018 1.00 93.31 189 MET A N 1
ATOM 1464 C CA . MET A 1 189 ? -12.958 15.923 -2.681 1.00 93.31 189 MET A CA 1
ATOM 1465 C C . MET A 1 189 ? -13.308 16.892 -1.548 1.00 93.31 189 MET A C 1
ATOM 1467 O O . MET A 1 189 ? -14.483 17.244 -1.398 1.00 93.31 189 MET A O 1
ATOM 1471 N N . GLY A 1 190 ? -12.323 17.338 -0.760 1.00 94.69 190 GLY A N 1
ATOM 1472 C CA . GLY A 1 190 ? -12.523 18.289 0.334 1.00 94.69 190 GLY A CA 1
ATOM 1473 C C . GLY A 1 190 ? -13.426 17.762 1.451 1.00 94.69 190 GLY A C 1
ATOM 1474 O O . GLY A 1 190 ? -14.172 18.544 2.050 1.00 94.69 190 GLY A O 1
ATOM 1475 N N . LEU A 1 191 ? -13.433 16.446 1.691 1.00 95.94 191 LEU A N 1
ATOM 1476 C CA . LEU A 1 191 ? -14.246 15.848 2.749 1.00 95.94 191 LEU A CA 1
ATOM 1477 C C . LEU A 1 191 ? -13.512 15.881 4.089 1.00 95.94 191 LEU A C 1
ATOM 1479 O O . LEU A 1 191 ? -12.319 15.624 4.161 1.00 95.94 191 LEU A O 1
ATOM 1483 N N . SER A 1 192 ? -14.253 16.130 5.168 1.00 97.38 192 SER A N 1
ATOM 1484 C CA . SER A 1 192 ? -13.717 16.035 6.533 1.00 97.38 192 SER A CA 1
ATOM 1485 C C . SER A 1 192 ? -13.448 14.589 6.958 1.00 97.38 192 SER A C 1
ATOM 1487 O O . SER A 1 192 ? -14.074 13.653 6.451 1.00 97.38 192 SER A O 1
ATOM 1489 N N . GLY A 1 193 ? -12.633 14.406 7.998 1.00 97.38 193 GLY A N 1
ATOM 1490 C CA . GLY A 1 193 ? -12.380 13.095 8.608 1.00 97.38 193 GLY A CA 1
ATOM 1491 C C . GLY A 1 193 ? -13.660 12.363 9.040 1.00 97.38 193 GLY A C 1
ATOM 1492 O O . GLY A 1 193 ? -13.771 11.150 8.880 1.00 97.38 193 GLY A O 1
ATOM 1493 N N . SER A 1 194 ? -14.683 13.087 9.510 1.00 97.94 194 SER A N 1
ATOM 1494 C CA . SER A 1 194 ? -15.980 12.478 9.857 1.00 97.94 194 SER A CA 1
ATOM 1495 C C . SER A 1 194 ? -16.723 11.913 8.640 1.00 97.94 194 SER A C 1
ATOM 1497 O O . SER A 1 194 ? -17.236 10.799 8.691 1.00 97.94 194 SER A O 1
ATOM 1499 N N . GLN A 1 195 ? -16.718 12.640 7.520 1.00 97.88 195 GLN A N 1
ATOM 1500 C CA . GLN A 1 195 ? -17.316 12.176 6.267 1.00 97.88 195 GLN A CA 1
ATOM 1501 C C . GLN A 1 195 ? -16.512 11.018 5.675 1.00 97.88 195 GLN A C 1
ATOM 1503 O O . GLN A 1 195 ? -17.095 10.066 5.161 1.00 97.88 195 GLN A O 1
ATOM 1508 N N . TRP A 1 196 ? -15.183 11.066 5.793 1.00 98.00 196 TRP A N 1
ATOM 1509 C CA . TRP A 1 196 ? -14.318 9.959 5.408 1.00 98.00 196 TRP A CA 1
ATOM 1510 C C . TRP A 1 196 ? -14.632 8.688 6.205 1.00 98.00 196 TRP A C 1
ATOM 1512 O O . TRP A 1 196 ? -14.785 7.615 5.624 1.00 98.00 196 TRP A O 1
ATOM 1522 N N . GLN A 1 197 ? -14.825 8.805 7.521 1.00 98.19 197 GLN A N 1
ATOM 1523 C CA . GLN A 1 197 ? -15.230 7.685 8.369 1.00 98.19 197 GLN A CA 1
ATOM 1524 C C . GLN A 1 197 ? -16.557 7.060 7.913 1.00 98.19 197 GLN A C 1
ATOM 1526 O O . GLN A 1 197 ? -16.659 5.834 7.835 1.00 98.19 197 GLN A O 1
ATOM 1531 N N . ASP A 1 198 ? -17.565 7.880 7.612 1.00 97.69 198 ASP A N 1
ATOM 1532 C CA . ASP A 1 198 ? -18.871 7.393 7.157 1.00 97.69 198 ASP A CA 1
ATOM 1533 C C . ASP A 1 198 ? -18.754 6.642 5.818 1.00 97.69 198 ASP A C 1
ATOM 1535 O O . ASP A 1 198 ? -19.340 5.567 5.658 1.00 97.69 198 ASP A O 1
ATOM 1539 N N . LEU A 1 199 ? -17.938 7.151 4.885 1.00 97.62 199 LEU A N 1
ATOM 1540 C CA . LEU A 1 199 ? -17.650 6.480 3.613 1.00 97.62 199 LEU A CA 1
ATOM 1541 C C . LEU A 1 199 ? -16.956 5.130 3.820 1.00 97.62 199 LEU A C 1
ATOM 1543 O O . LEU A 1 199 ? -17.363 4.133 3.221 1.00 97.62 199 LEU A O 1
ATOM 1547 N N . LEU A 1 200 ? -15.951 5.073 4.697 1.00 98.50 200 LEU A N 1
ATOM 1548 C CA . LEU A 1 200 ? -15.240 3.836 5.026 1.00 98.50 200 LEU A CA 1
ATOM 1549 C C . LEU A 1 200 ? -16.183 2.754 5.560 1.00 98.50 200 LEU A C 1
ATOM 1551 O O . LEU A 1 200 ? -16.129 1.607 5.115 1.00 98.50 200 LEU A O 1
ATOM 1555 N N . GLN A 1 201 ? -17.053 3.114 6.507 1.00 98.31 201 GLN A N 1
ATOM 1556 C CA . GLN A 1 201 ? -17.998 2.173 7.112 1.00 98.31 201 GLN A CA 1
ATOM 1557 C C . GLN A 1 201 ? -19.049 1.708 6.101 1.00 98.31 201 GLN A C 1
ATOM 1559 O O . GLN A 1 201 ? -19.286 0.506 5.978 1.00 98.31 201 GLN A O 1
ATOM 1564 N N . SER A 1 202 ? -19.624 2.638 5.330 1.00 97.56 202 SER A N 1
ATOM 1565 C CA . SER A 1 202 ? -20.617 2.307 4.303 1.00 97.56 202 SER A CA 1
ATOM 1566 C C . SER A 1 202 ? -20.036 1.373 3.243 1.00 97.56 202 SER A C 1
ATOM 1568 O O . SER A 1 202 ? -20.622 0.330 2.946 1.00 97.56 202 SER A O 1
ATOM 1570 N N . GLN A 1 203 ? -18.850 1.693 2.714 1.00 97.81 203 GLN A N 1
ATOM 1571 C CA . GLN A 1 203 ? -18.238 0.880 1.666 1.00 97.81 203 GLN A CA 1
ATOM 1572 C C . GLN A 1 203 ? -17.804 -0.494 2.184 1.00 97.81 203 GLN A C 1
ATOM 1574 O O . GLN A 1 203 ? -17.919 -1.491 1.467 1.00 97.81 203 GLN A O 1
ATOM 1579 N N . PHE A 1 204 ? -17.347 -0.580 3.436 1.00 98.50 204 PHE A N 1
ATOM 1580 C CA . PHE A 1 204 ? -17.062 -1.861 4.074 1.00 98.50 204 PHE A CA 1
ATOM 1581 C C . PHE A 1 204 ? -18.306 -2.753 4.156 1.00 98.50 204 PHE A C 1
ATOM 1583 O O . PHE A 1 204 ? -18.238 -3.926 3.779 1.00 98.50 204 PHE A O 1
ATOM 1590 N N . ASP A 1 205 ? -19.443 -2.206 4.587 1.00 98.38 205 ASP A N 1
ATOM 1591 C CA . ASP A 1 205 ? -20.706 -2.943 4.680 1.00 98.38 205 ASP A CA 1
ATOM 1592 C C . ASP A 1 205 ? -21.206 -3.419 3.312 1.00 98.38 205 ASP A C 1
ATOM 1594 O O . ASP A 1 205 ? -21.712 -4.538 3.176 1.00 98.38 205 ASP A O 1
ATOM 1598 N N . GLU A 1 206 ? -21.076 -2.584 2.283 1.00 97.38 206 GLU A N 1
ATOM 1599 C CA . GLU A 1 206 ? -21.424 -2.941 0.906 1.00 97.38 206 GLU A CA 1
ATOM 1600 C C . GLU A 1 206 ? -20.544 -4.071 0.371 1.00 97.38 206 GLU A C 1
ATOM 1602 O O . GLU A 1 206 ? -21.057 -5.085 -0.114 1.00 97.38 206 GLU A O 1
ATOM 1607 N N . ASN A 1 207 ? -19.226 -3.952 0.537 1.00 97.81 207 ASN A N 1
ATOM 1608 C CA . ASN A 1 207 ? -18.275 -4.978 0.121 1.00 97.81 207 ASN A CA 1
ATOM 1609 C C . ASN A 1 207 ? -18.507 -6.292 0.873 1.00 97.81 207 ASN A C 1
ATOM 1611 O O . ASN A 1 207 ? -18.494 -7.367 0.269 1.00 97.81 207 ASN A O 1
ATOM 1615 N N . ALA A 1 208 ? -18.788 -6.224 2.177 1.00 97.44 208 ALA A N 1
ATOM 1616 C CA . ALA A 1 208 ? -19.105 -7.392 2.987 1.00 97.44 208 ALA A CA 1
ATOM 1617 C C . ALA A 1 208 ? -20.361 -8.117 2.474 1.00 97.44 208 ALA A C 1
ATOM 1619 O O . ALA A 1 208 ? -20.333 -9.340 2.318 1.00 97.44 208 ALA A O 1
ATOM 1620 N N . LYS A 1 209 ? -21.431 -7.381 2.137 1.00 97.12 209 LYS A N 1
ATOM 1621 C CA . LYS A 1 209 ? -22.656 -7.948 1.538 1.00 97.12 209 LYS A CA 1
ATOM 1622 C C . LYS A 1 209 ? -22.394 -8.580 0.170 1.00 97.12 209 LYS A C 1
ATOM 1624 O O . LYS A 1 209 ? -23.001 -9.601 -0.147 1.00 97.12 209 LYS A O 1
ATOM 1629 N N . ALA A 1 210 ? -21.490 -8.002 -0.620 1.00 95.88 210 ALA A N 1
ATOM 1630 C CA . ALA A 1 210 ? -21.104 -8.508 -1.936 1.00 95.88 210 ALA A CA 1
ATOM 1631 C C . ALA A 1 210 ? -20.083 -9.666 -1.888 1.00 95.88 210 ALA A C 1
ATOM 1633 O O . ALA A 1 210 ? -19.799 -10.276 -2.917 1.00 95.88 210 ALA A O 1
ATOM 1634 N N . GLY A 1 211 ? -19.510 -9.983 -0.720 1.00 95.62 211 GLY A N 1
ATOM 1635 C CA . GLY A 1 211 ? -18.412 -10.949 -0.609 1.00 95.62 211 GLY A CA 1
ATOM 1636 C C . GLY A 1 211 ? -17.089 -10.455 -1.220 1.00 95.62 211 GLY A C 1
ATOM 1637 O O . GLY A 1 211 ? -16.224 -11.266 -1.567 1.00 95.62 211 GLY A O 1
ATOM 1638 N N . ALA A 1 212 ? -16.929 -9.139 -1.358 1.00 96.75 212 ALA A N 1
ATOM 1639 C CA . ALA A 1 212 ? -15.731 -8.467 -1.849 1.00 96.75 212 ALA A CA 1
ATOM 1640 C C . ALA A 1 212 ? -14.792 -8.073 -0.688 1.00 96.75 212 ALA A C 1
ATOM 1642 O O . ALA A 1 212 ? -15.251 -7.843 0.439 1.00 96.75 212 ALA A O 1
ATOM 1643 N N . PRO A 1 213 ? -13.466 -8.009 -0.907 1.00 97.81 213 PRO A N 1
ATOM 1644 C CA . PRO A 1 213 ? -12.565 -7.397 0.058 1.00 97.81 213 PRO A CA 1
ATOM 1645 C C . PRO A 1 213 ? -12.761 -5.876 0.060 1.00 97.81 213 PRO A C 1
ATOM 1647 O O . PRO A 1 213 ? -13.082 -5.281 -0.963 1.00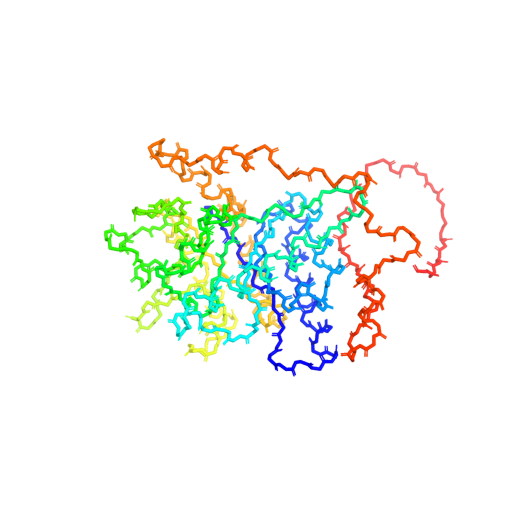 97.81 213 PRO A O 1
ATOM 1650 N N . THR A 1 214 ? -12.545 -5.248 1.214 1.00 98.69 214 THR A N 1
ATOM 1651 C CA . THR A 1 214 ? -12.355 -3.794 1.283 1.00 98.69 214 THR A CA 1
ATOM 1652 C C . THR A 1 214 ? -10.864 -3.516 1.278 1.00 98.69 214 THR A C 1
ATOM 1654 O O . THR A 1 214 ? -10.170 -3.932 2.206 1.00 98.69 214 THR A O 1
ATOM 1657 N N . VAL A 1 215 ? -10.386 -2.858 0.229 1.00 98.75 215 VAL A N 1
ATOM 1658 C CA . VAL A 1 215 ? -8.990 -2.450 0.063 1.00 98.75 215 VAL A CA 1
ATOM 1659 C C . VAL A 1 215 ? -8.951 -0.931 0.123 1.00 98.75 215 VAL A C 1
ATOM 1661 O O . VAL A 1 215 ? -9.581 -0.271 -0.702 1.00 98.75 215 VAL A O 1
ATOM 1664 N N . VAL A 1 216 ? -8.252 -0.385 1.112 1.00 98.75 216 VAL A N 1
ATOM 1665 C CA . VAL A 1 216 ? -8.248 1.051 1.414 1.00 98.75 216 VAL A CA 1
ATOM 1666 C C . VAL A 1 216 ? -6.836 1.526 1.716 1.00 98.75 216 VAL A C 1
ATOM 1668 O O . VAL A 1 216 ? -6.076 0.821 2.381 1.00 98.75 216 VAL A O 1
ATOM 1671 N N . ILE A 1 217 ? -6.514 2.729 1.247 1.00 98.75 217 ILE A N 1
ATOM 1672 C CA . ILE A 1 217 ? -5.214 3.363 1.451 1.00 98.75 217 ILE A CA 1
ATOM 1673 C C . ILE A 1 217 ? -5.325 4.506 2.454 1.00 98.75 217 ILE A C 1
ATOM 1675 O O . ILE A 1 217 ? -6.214 5.357 2.353 1.00 98.75 217 ILE A O 1
ATOM 1679 N N . PHE A 1 218 ? -4.356 4.544 3.360 1.00 98.75 218 PHE A N 1
ATOM 1680 C CA . PHE A 1 218 ? -4.122 5.627 4.297 1.00 98.75 218 PHE A CA 1
ATOM 1681 C C . PHE A 1 218 ? -2.697 6.158 4.120 1.00 98.75 218 PHE A C 1
ATOM 1683 O O . PHE A 1 218 ? -1.723 5.443 4.344 1.00 98.75 218 PHE A O 1
ATOM 1690 N N . SER A 1 219 ? -2.559 7.413 3.718 1.00 98.25 219 SER A N 1
ATOM 1691 C CA . SER A 1 219 ? -1.284 8.118 3.684 1.00 98.25 219 SER A CA 1
ATOM 1692 C C . SER A 1 219 ? -0.858 8.496 5.099 1.00 98.25 219 SER A C 1
ATOM 1694 O O . SER A 1 219 ? -1.633 9.085 5.859 1.00 98.25 219 SER A O 1
ATOM 1696 N N . ASN A 1 220 ? 0.405 8.245 5.457 1.00 98.06 220 ASN A N 1
ATOM 1697 C CA . ASN A 1 220 ? 0.958 8.741 6.720 1.00 98.06 220 ASN A CA 1
ATOM 1698 C C . ASN A 1 220 ? 0.914 10.275 6.813 1.00 98.06 220 ASN A C 1
ATOM 1700 O O . ASN A 1 220 ? 0.844 10.812 7.916 1.00 98.06 220 ASN A O 1
ATOM 1704 N N . LEU A 1 221 ? 0.925 10.979 5.678 1.00 96.81 221 LEU A N 1
ATOM 1705 C CA . LEU A 1 221 ? 0.870 12.441 5.630 1.00 96.81 221 LEU A CA 1
ATOM 1706 C C . LEU A 1 221 ? -0.542 13.006 5.856 1.00 96.81 221 LEU A C 1
ATOM 1708 O O . LEU A 1 221 ? -0.661 14.195 6.139 1.00 96.81 221 LEU A O 1
ATOM 1712 N N . VAL A 1 222 ? -1.586 12.172 5.774 1.00 97.94 222 VAL A N 1
ATOM 1713 C CA . VAL A 1 222 ? -2.993 12.574 5.961 1.00 97.94 222 VAL A CA 1
ATOM 1714 C C . VAL A 1 222 ? -3.563 11.923 7.219 1.00 97.94 222 VAL A C 1
ATOM 1716 O O . VAL A 1 222 ? -3.784 12.591 8.229 1.00 97.94 222 VAL A O 1
ATOM 1719 N N . SER A 1 223 ? -3.707 10.596 7.225 1.00 98.19 223 SER A N 1
ATOM 1720 C CA . SER A 1 223 ? -4.302 9.861 8.349 1.00 98.19 223 SER A CA 1
ATOM 1721 C C . SER A 1 223 ? -3.366 9.629 9.529 1.00 98.19 223 SER A C 1
ATOM 1723 O O . SER A 1 223 ? -3.766 9.026 10.519 1.00 98.19 223 SER A O 1
ATOM 1725 N N . GLY A 1 224 ? -2.126 10.110 9.480 1.00 97.06 224 GLY A N 1
ATOM 1726 C CA . GLY A 1 224 ? -1.203 9.964 10.601 1.00 97.06 224 GLY A CA 1
ATOM 1727 C C . GLY A 1 224 ? -1.453 10.922 11.771 1.00 97.06 224 GLY A C 1
ATOM 1728 O O . GLY A 1 224 ? -0.847 10.736 12.825 1.00 97.06 224 GLY A O 1
ATOM 1729 N N . ASN A 1 225 ? -2.333 11.925 11.628 1.00 95.81 225 ASN A N 1
ATOM 1730 C CA . ASN A 1 225 ? -2.727 12.849 12.701 1.00 95.81 225 ASN A CA 1
ATOM 1731 C C . ASN A 1 225 ? -4.175 13.357 12.544 1.00 95.81 225 ASN A C 1
ATOM 1733 O O . ASN A 1 225 ? -4.826 13.151 11.523 1.00 95.81 225 ASN A O 1
ATOM 1737 N N . GLY A 1 226 ? -4.662 14.080 13.559 1.00 97.12 226 GLY A N 1
ATOM 1738 C CA . GLY A 1 226 ? -5.902 14.855 13.474 1.00 97.12 226 GLY A CA 1
ATOM 1739 C C . GLY A 1 226 ? -7.160 14.011 13.254 1.00 97.12 226 GLY A C 1
ATOM 1740 O O . GLY A 1 226 ? -7.238 12.862 13.683 1.00 97.12 226 GLY A O 1
ATOM 1741 N N . GLU A 1 227 ? -8.157 14.598 12.592 1.00 97.81 227 GLU A N 1
ATOM 1742 C CA . GLU A 1 227 ? -9.461 13.954 12.392 1.00 97.81 227 GLU A CA 1
ATOM 1743 C C . GLU A 1 227 ? -9.413 12.733 11.461 1.00 97.81 227 GLU A C 1
ATOM 1745 O O . GLU A 1 227 ? -10.209 11.812 11.630 1.00 97.81 227 GLU A O 1
ATOM 1750 N N . PHE A 1 228 ? -8.462 12.678 10.523 1.00 98.38 228 PHE A N 1
ATOM 1751 C CA . PHE A 1 228 ? -8.273 11.513 9.656 1.00 98.38 228 PHE A CA 1
ATOM 1752 C C . PHE A 1 228 ? -7.659 10.328 10.415 1.00 98.38 228 PHE A C 1
ATOM 1754 O O . PHE A 1 228 ? -8.060 9.188 10.184 1.00 98.38 228 PHE A O 1
ATOM 1761 N N . LEU A 1 229 ? -6.779 10.578 11.396 1.00 98.62 229 LEU A N 1
ATOM 1762 C CA . LEU A 1 229 ? -6.320 9.530 12.317 1.00 98.62 229 LEU A CA 1
ATOM 1763 C C . LEU A 1 229 ? -7.466 8.988 13.182 1.00 98.62 229 LEU A C 1
ATOM 1765 O O . LEU A 1 229 ? -7.548 7.783 13.426 1.00 98.62 229 LEU A O 1
ATOM 1769 N N . ASP A 1 230 ? -8.363 9.861 13.642 1.00 98.50 230 ASP A N 1
ATOM 1770 C CA . ASP A 1 230 ? -9.542 9.428 14.394 1.00 98.50 230 ASP A CA 1
ATOM 1771 C C . ASP A 1 230 ? -10.490 8.599 13.514 1.00 98.50 230 ASP A C 1
ATOM 1773 O O . ASP A 1 230 ? -10.958 7.545 13.950 1.00 98.50 230 ASP A O 1
ATOM 1777 N N . ALA A 1 231 ? -10.706 9.007 12.258 1.00 98.56 231 ALA A N 1
ATOM 1778 C CA . ALA A 1 231 ? -11.472 8.243 11.274 1.00 98.56 231 ALA A CA 1
ATOM 1779 C C . ALA A 1 231 ? -10.861 6.857 11.019 1.00 98.56 231 ALA A C 1
ATOM 1781 O O . ALA A 1 231 ? -11.577 5.853 11.054 1.00 98.56 231 ALA A O 1
ATOM 1782 N N . TYR A 1 232 ? -9.538 6.790 10.841 1.00 98.62 232 TYR A N 1
ATOM 1783 C CA . TYR A 1 232 ? -8.785 5.546 10.697 1.00 98.62 232 TYR A CA 1
ATOM 1784 C C . TYR A 1 232 ? -8.989 4.617 11.900 1.00 98.62 232 TYR A C 1
ATOM 1786 O O . TYR A 1 232 ? -9.451 3.485 11.736 1.00 98.62 232 TYR A O 1
ATOM 1794 N N . ARG A 1 233 ? -8.748 5.105 13.126 1.00 98.56 233 ARG A N 1
ATOM 1795 C CA . ARG A 1 233 ? -8.949 4.328 14.362 1.00 98.56 233 ARG A CA 1
ATOM 1796 C C . ARG A 1 233 ? -10.384 3.816 14.481 1.00 98.56 233 ARG A C 1
ATOM 1798 O O . ARG A 1 233 ? -10.611 2.647 14.803 1.00 98.56 233 ARG A O 1
ATOM 1805 N N . ASN A 1 234 ? -11.361 4.685 14.238 1.00 98.62 234 ASN A N 1
ATOM 1806 C CA . ASN A 1 234 ? -12.774 4.342 14.358 1.00 98.62 234 ASN A CA 1
ATOM 1807 C C . ASN A 1 234 ? -13.194 3.308 13.312 1.00 98.62 234 ASN A C 1
ATOM 1809 O O . ASN A 1 234 ? -13.939 2.388 13.644 1.00 98.62 234 ASN A O 1
ATOM 1813 N N . PHE A 1 235 ? -12.687 3.410 12.082 1.00 98.69 235 PHE A N 1
ATOM 1814 C CA . PHE A 1 235 ? -12.925 2.413 11.046 1.00 98.69 235 PHE A CA 1
ATOM 1815 C C . PHE A 1 235 ? -12.330 1.048 11.406 1.00 98.69 235 PHE A C 1
ATOM 1817 O O . PHE A 1 235 ? -13.039 0.048 11.310 1.00 98.69 235 PHE A O 1
ATOM 1824 N N . LEU A 1 236 ? -11.076 0.988 11.870 1.00 98.56 236 LEU A N 1
ATOM 1825 C CA . LEU A 1 236 ? -10.454 -0.277 12.280 1.00 98.56 236 LEU A CA 1
ATOM 1826 C C . LEU A 1 236 ? -11.266 -0.972 13.381 1.00 98.56 236 LEU A C 1
ATOM 1828 O O . LEU A 1 236 ? -11.593 -2.153 13.264 1.00 98.56 236 LEU A O 1
ATOM 1832 N N . ASN A 1 237 ? -11.650 -0.222 14.417 1.00 98.38 237 ASN A N 1
ATOM 1833 C CA . ASN A 1 237 ? -12.460 -0.745 15.517 1.00 98.38 237 ASN A CA 1
ATOM 1834 C C . ASN A 1 237 ? -13.856 -1.175 15.049 1.00 98.38 237 ASN A C 1
ATOM 1836 O O . ASN A 1 237 ? -14.374 -2.203 15.488 1.00 98.38 237 ASN A O 1
ATOM 1840 N N . TYR A 1 238 ? -14.468 -0.409 14.142 1.00 98.69 238 TYR A N 1
ATOM 1841 C CA . TYR A 1 238 ? -15.751 -0.761 13.550 1.00 98.69 238 TYR A CA 1
ATOM 1842 C C . TYR A 1 238 ? -15.655 -2.069 12.759 1.00 98.69 238 TYR A C 1
ATOM 1844 O O . TYR A 1 238 ? -16.401 -3.004 13.049 1.00 98.69 238 TYR A O 1
ATOM 1852 N N . ALA A 1 239 ? -14.709 -2.175 11.825 1.00 98.38 239 ALA A N 1
ATOM 1853 C CA . ALA A 1 239 ? -14.524 -3.363 11.000 1.00 98.38 239 ALA A CA 1
ATOM 1854 C C . ALA A 1 239 ? -14.263 -4.607 11.866 1.00 98.38 239 ALA A C 1
ATOM 1856 O O . ALA A 1 239 ? -14.875 -5.655 11.650 1.00 98.38 239 ALA A O 1
ATOM 1857 N N . GLU A 1 240 ? -13.423 -4.487 12.897 1.00 97.50 240 GLU A N 1
ATOM 1858 C CA . GLU A 1 240 ? -13.179 -5.565 13.859 1.00 97.50 240 GLU A CA 1
ATOM 1859 C C . GLU A 1 240 ? -14.452 -5.968 14.616 1.00 97.50 240 GLU A C 1
ATOM 1861 O O . GLU A 1 240 ? -14.747 -7.158 14.731 1.00 97.50 240 GLU A O 1
ATOM 1866 N N . SER A 1 241 ? -15.260 -5.000 15.064 1.00 98.12 241 SER A N 1
ATOM 1867 C CA . SER A 1 241 ? -16.541 -5.281 15.731 1.00 98.12 241 SER A CA 1
ATOM 1868 C C . SER A 1 241 ? -17.535 -6.032 14.834 1.00 98.12 241 SER A C 1
ATOM 1870 O O . SER A 1 241 ? -18.379 -6.774 15.337 1.00 98.12 241 SER A O 1
ATOM 1872 N N . GLN A 1 242 ? -17.407 -5.881 13.511 1.00 98.06 242 GLN A N 1
ATOM 1873 C CA . GLN A 1 242 ? -18.171 -6.622 12.503 1.00 98.06 242 GLN A CA 1
ATOM 1874 C C . GLN A 1 242 ? -17.524 -7.973 12.130 1.00 98.06 242 GLN A C 1
ATOM 1876 O O . GLN A 1 242 ? -17.986 -8.658 11.217 1.00 98.06 242 GLN A O 1
ATOM 1881 N N . GLY A 1 243 ? -16.459 -8.385 12.825 1.00 96.69 243 GLY A N 1
ATOM 1882 C CA . GLY A 1 243 ? -15.758 -9.647 12.589 1.00 96.69 243 GLY A CA 1
ATOM 1883 C C . GLY A 1 243 ? -14.835 -9.626 11.370 1.00 96.69 243 GLY A C 1
ATOM 1884 O O . GLY A 1 243 ? -14.589 -10.673 10.762 1.00 96.69 243 GLY A O 1
ATOM 1885 N N . ALA A 1 244 ? -14.337 -8.453 10.966 1.00 97.38 244 ALA A N 1
ATOM 1886 C CA . ALA A 1 244 ? -13.388 -8.359 9.869 1.00 97.38 244 ALA A CA 1
ATOM 1887 C C . ALA A 1 244 ? -12.081 -9.096 10.184 1.00 97.38 244 ALA A C 1
ATOM 1889 O O . ALA A 1 244 ? -11.472 -8.926 11.236 1.00 97.38 244 ALA A O 1
ATOM 1890 N N . ARG A 1 245 ? -11.601 -9.861 9.201 1.00 97.19 245 ARG A N 1
ATOM 1891 C CA . ARG A 1 245 ? -10.214 -10.320 9.149 1.00 97.19 245 ARG A CA 1
ATOM 1892 C C . ARG A 1 245 ? -9.372 -9.294 8.396 1.00 97.19 245 ARG A C 1
ATOM 1894 O O . ARG A 1 245 ? -9.674 -9.023 7.227 1.00 97.19 245 ARG A O 1
ATOM 1901 N N . PHE A 1 246 ? -8.340 -8.786 9.061 1.00 98.38 246 PHE A N 1
ATOM 1902 C CA . PHE A 1 246 ? -7.312 -7.930 8.476 1.00 98.38 246 PHE A CA 1
ATOM 1903 C C . PHE A 1 246 ? -6.261 -8.788 7.772 1.00 98.38 246 PHE A C 1
ATOM 1905 O O . PHE A 1 246 ? -5.844 -9.821 8.299 1.00 98.38 246 PHE A O 1
ATOM 1912 N N . LEU A 1 247 ? -5.884 -8.391 6.561 1.00 98.25 247 LEU A N 1
ATOM 1913 C CA . LEU A 1 247 ? -4.948 -9.107 5.702 1.00 98.25 247 LEU A CA 1
ATOM 1914 C C . LEU A 1 247 ? -3.892 -8.142 5.171 1.00 98.25 247 LEU A C 1
ATOM 1916 O O . LEU A 1 247 ? -4.214 -7.004 4.818 1.00 98.25 247 LEU A O 1
ATOM 1920 N N . THR A 1 248 ? -2.663 -8.630 5.024 1.00 98.56 248 THR A N 1
ATOM 1921 C CA . THR A 1 248 ? -1.703 -7.967 4.138 1.00 98.56 248 THR A CA 1
ATOM 1922 C C . THR A 1 248 ? -2.150 -8.142 2.680 1.00 98.56 248 THR A C 1
ATOM 1924 O O . THR A 1 248 ? -2.963 -9.015 2.351 1.00 98.56 248 THR A O 1
ATOM 1927 N N . THR A 1 249 ? -1.631 -7.317 1.785 1.00 98.75 249 THR A N 1
ATOM 1928 C CA . THR A 1 249 ? -1.940 -7.346 0.360 1.00 98.75 249 THR A CA 1
ATOM 1929 C C . THR A 1 249 ? -1.476 -8.656 -0.264 1.00 98.75 249 THR A C 1
ATOM 1931 O O . THR A 1 249 ? -2.244 -9.278 -0.999 1.00 98.75 249 THR A O 1
ATOM 1934 N N . PHE A 1 250 ? -0.294 -9.160 0.107 1.00 98.12 250 PHE A N 1
ATOM 1935 C CA . PHE A 1 250 ? 0.152 -10.487 -0.314 1.00 98.12 250 PHE A CA 1
ATOM 1936 C C . PHE A 1 250 ? -0.803 -11.596 0.139 1.00 98.12 250 PHE A C 1
ATOM 1938 O O . PHE A 1 250 ? -1.154 -12.460 -0.658 1.00 98.12 250 PHE A O 1
ATOM 1945 N N . GLN A 1 251 ? -1.287 -11.563 1.386 1.00 97.62 251 GLN A N 1
ATOM 1946 C CA . GLN A 1 251 ? -2.267 -12.549 1.863 1.00 97.62 251 GLN A CA 1
ATOM 1947 C C . GLN A 1 251 ? -3.577 -12.479 1.069 1.00 97.62 251 GLN A C 1
ATOM 1949 O O . GLN A 1 251 ? -4.192 -13.511 0.799 1.00 97.62 251 GLN A O 1
ATOM 1954 N N . LEU A 1 252 ? -4.013 -11.278 0.679 1.00 98.06 252 LEU A N 1
ATOM 1955 C CA . LEU A 1 252 ? -5.196 -11.107 -0.160 1.00 98.06 252 LEU A CA 1
ATOM 1956 C C . LEU A 1 252 ? -4.984 -11.688 -1.570 1.00 98.06 252 LEU A C 1
ATOM 1958 O O . LEU A 1 252 ? -5.874 -12.372 -2.081 1.00 98.06 252 LEU A O 1
ATOM 1962 N N . VAL A 1 253 ? -3.811 -11.462 -2.171 1.00 97.88 253 VAL A N 1
ATOM 1963 C CA . VAL A 1 253 ? -3.410 -12.042 -3.465 1.00 97.88 253 VAL A CA 1
ATOM 1964 C C . VAL A 1 253 ? -3.336 -13.565 -3.381 1.00 97.88 253 VAL A C 1
ATOM 1966 O O . VAL A 1 253 ? -3.930 -14.250 -4.210 1.00 97.88 253 VAL A O 1
ATOM 1969 N N . ASP A 1 254 ? -2.701 -14.108 -2.344 1.00 95.81 254 ASP A N 1
ATOM 1970 C CA . ASP A 1 254 ? -2.582 -15.550 -2.121 1.00 95.81 254 ASP A CA 1
ATOM 1971 C C . ASP A 1 254 ? -3.959 -16.223 -1.988 1.00 95.81 254 ASP A C 1
ATOM 1973 O O . ASP A 1 254 ? -4.239 -17.259 -2.598 1.00 95.81 254 ASP A O 1
ATOM 1977 N N . MET A 1 255 ? -4.881 -15.578 -1.266 1.00 95.19 255 MET A N 1
ATOM 1978 C CA . MET A 1 255 ? -6.270 -16.026 -1.167 1.00 95.19 255 MET A CA 1
ATOM 1979 C C . MET A 1 255 ? -7.013 -15.972 -2.506 1.00 95.19 255 MET A C 1
ATOM 1981 O O . MET A 1 255 ? -7.854 -16.837 -2.764 1.00 95.19 255 MET A O 1
ATOM 1985 N N . ALA A 1 256 ? -6.750 -14.969 -3.347 1.00 94.88 256 ALA A N 1
ATOM 1986 C CA . ALA A 1 256 ? -7.335 -14.884 -4.682 1.00 94.88 256 ALA A CA 1
ATOM 1987 C C . ALA A 1 256 ? -6.796 -15.999 -5.594 1.00 94.88 256 ALA A C 1
ATOM 1989 O O . ALA A 1 256 ? -7.579 -16.706 -6.231 1.00 94.88 256 ALA A O 1
ATOM 1990 N N . ALA A 1 257 ? -5.484 -16.231 -5.565 1.00 93.19 257 ALA A N 1
ATOM 1991 C CA . ALA A 1 257 ? -4.815 -17.290 -6.310 1.00 93.19 257 ALA A CA 1
ATOM 1992 C C . ALA A 1 257 ? -5.337 -18.685 -5.942 1.00 93.19 257 ALA A C 1
ATOM 1994 O O . ALA A 1 257 ? -5.635 -19.505 -6.809 1.00 93.19 257 ALA A O 1
ATOM 1995 N N . ALA A 1 258 ? -5.535 -18.946 -4.647 1.00 89.44 258 ALA A N 1
ATOM 1996 C CA . ALA A 1 258 ? -6.059 -20.219 -4.161 1.00 89.44 258 ALA A CA 1
ATOM 1997 C C . ALA A 1 258 ? -7.486 -20.525 -4.657 1.00 89.44 258 ALA A C 1
ATOM 1999 O O . ALA A 1 258 ? -7.873 -21.692 -4.743 1.00 89.44 258 ALA A O 1
ATOM 2000 N N . LYS A 1 259 ? -8.279 -19.502 -5.007 1.00 85.50 259 LYS A N 1
ATOM 2001 C CA . LYS A 1 259 ? -9.622 -19.682 -5.588 1.00 85.50 259 LYS A CA 1
ATOM 2002 C C . LYS A 1 259 ? -9.587 -20.067 -7.063 1.00 85.50 259 LYS A C 1
ATOM 2004 O O . LYS A 1 259 ? -10.552 -20.650 -7.552 1.00 85.50 259 LYS A O 1
ATOM 2009 N N . ASN A 1 260 ? -8.503 -19.748 -7.763 1.00 81.25 260 ASN A N 1
ATOM 2010 C CA . ASN A 1 260 ? -8.325 -20.058 -9.170 1.00 81.25 260 ASN A CA 1
ATOM 2011 C C . ASN A 1 260 ? -6.923 -20.624 -9.399 1.00 81.25 260 ASN A C 1
ATOM 2013 O O . ASN A 1 260 ? -5.988 -19.887 -9.698 1.00 81.25 260 ASN A O 1
ATOM 2017 N N . SER A 1 261 ? -6.772 -21.945 -9.302 1.00 68.19 261 SER A N 1
ATOM 2018 C CA . SER A 1 261 ? -5.467 -22.610 -9.433 1.00 68.19 261 SER A CA 1
ATOM 2019 C C . SER A 1 261 ? -4.752 -22.331 -10.761 1.00 68.19 261 SER A C 1
ATOM 2021 O O . SER A 1 261 ? -3.537 -22.475 -10.827 1.00 68.19 261 SER A O 1
ATOM 2023 N N . ALA A 1 262 ? -5.479 -21.925 -11.812 1.00 72.62 262 ALA A N 1
ATOM 2024 C CA . ALA A 1 262 ? -4.894 -21.516 -13.090 1.00 72.62 262 ALA A CA 1
ATOM 2025 C C . ALA A 1 262 ? -4.184 -20.148 -13.033 1.00 72.62 262 ALA A C 1
ATOM 2027 O O . ALA A 1 262 ? -3.532 -19.774 -14.000 1.00 72.62 262 ALA A O 1
ATOM 2028 N N . SER A 1 263 ? -4.318 -19.415 -11.925 1.00 76.19 263 SER A N 1
ATOM 2029 C CA . SER A 1 263 ? -3.685 -18.112 -11.713 1.00 76.19 263 SER A CA 1
ATOM 2030 C C . SER A 1 263 ? -2.374 -18.172 -10.923 1.00 76.19 263 SER A C 1
ATOM 2032 O O . SER A 1 263 ? -1.701 -17.157 -10.847 1.00 76.19 263 SER A O 1
ATOM 2034 N N . SER A 1 264 ? -1.974 -19.325 -10.363 1.00 79.75 264 SER A N 1
ATOM 2035 C CA . SER A 1 264 ? -0.724 -19.398 -9.587 1.00 79.75 264 SER A CA 1
ATOM 2036 C C . SER A 1 264 ? 0.507 -19.162 -10.470 1.00 79.75 264 SER A C 1
ATOM 2038 O O . SER A 1 264 ? 0.624 -19.759 -11.544 1.00 79.75 264 SER A O 1
ATOM 2040 N N . ILE A 1 265 ? 1.433 -18.334 -9.986 1.00 86.69 265 ILE A N 1
ATOM 2041 C CA . ILE A 1 265 ? 2.725 -18.037 -10.620 1.00 86.69 265 ILE A CA 1
ATOM 2042 C C . ILE A 1 265 ? 3.878 -18.593 -9.762 1.00 86.69 265 ILE A C 1
ATOM 2044 O O . ILE A 1 265 ? 3.722 -18.695 -8.541 1.00 86.69 265 ILE A O 1
ATOM 2048 N N . PRO A 1 266 ? 5.031 -18.970 -10.347 1.00 83.88 266 PRO A N 1
ATOM 2049 C CA . PRO A 1 266 ? 6.170 -19.510 -9.595 1.00 83.88 266 PRO A CA 1
ATOM 2050 C C . PRO A 1 266 ? 6.623 -18.624 -8.427 1.00 83.88 266 PRO A C 1
ATOM 2052 O O . PRO A 1 266 ? 6.919 -19.130 -7.345 1.00 83.88 266 PRO A O 1
ATOM 2055 N N . GLU A 1 267 ? 6.615 -17.309 -8.626 1.00 87.44 267 GLU A N 1
ATOM 2056 C CA . GLU A 1 267 ? 7.015 -16.299 -7.646 1.00 87.44 267 GLU A CA 1
ATOM 2057 C C . GLU A 1 267 ? 6.106 -16.332 -6.407 1.00 87.44 267 GLU A C 1
ATOM 2059 O O . GLU A 1 267 ? 6.579 -16.164 -5.284 1.00 87.44 267 GLU A O 1
ATOM 2064 N N . LEU A 1 268 ? 4.814 -16.637 -6.580 1.00 86.31 268 LEU A N 1
ATOM 2065 C CA . LEU A 1 268 ? 3.862 -16.790 -5.478 1.00 86.31 268 LEU A CA 1
ATOM 2066 C C . LEU A 1 268 ? 4.208 -18.004 -4.604 1.00 86.31 268 LEU A C 1
ATOM 2068 O O . LEU A 1 268 ? 4.160 -17.916 -3.378 1.00 86.31 268 LEU A O 1
ATOM 2072 N N . GLU A 1 269 ? 4.579 -19.129 -5.219 1.00 85.00 269 GLU A N 1
ATOM 2073 C CA . GLU A 1 269 ? 4.991 -20.335 -4.490 1.00 85.00 269 GLU A CA 1
ATOM 2074 C C . GLU A 1 269 ? 6.325 -20.138 -3.758 1.00 85.00 269 GLU A C 1
ATOM 2076 O O . GLU A 1 269 ? 6.489 -20.632 -2.640 1.00 85.00 269 GLU A O 1
ATOM 2081 N N . GLU A 1 270 ? 7.266 -19.397 -4.351 1.00 85.31 270 GLU A N 1
ATOM 2082 C CA . GLU A 1 270 ? 8.524 -19.040 -3.688 1.00 85.31 270 GLU A CA 1
ATOM 2083 C C . GLU A 1 270 ? 8.266 -18.123 -2.489 1.00 85.31 270 GLU A C 1
ATOM 2085 O O . GLU A 1 270 ? 8.695 -18.417 -1.374 1.00 85.31 270 GLU A O 1
ATOM 2090 N N . ALA A 1 271 ? 7.452 -17.083 -2.673 1.00 84.75 271 ALA A N 1
ATOM 2091 C CA . ALA A 1 271 ? 7.102 -16.134 -1.623 1.00 84.75 271 ALA A CA 1
ATOM 2092 C C . ALA A 1 271 ? 6.358 -16.757 -0.430 1.00 84.75 271 ALA A C 1
ATOM 2094 O O . ALA A 1 271 ? 6.391 -16.192 0.668 1.00 84.75 271 ALA A O 1
ATOM 2095 N N . ARG A 1 272 ? 5.700 -17.914 -0.602 1.00 85.56 272 ARG A N 1
ATOM 2096 C CA . ARG A 1 272 ? 5.098 -18.686 0.504 1.00 85.56 272 ARG A CA 1
ATOM 2097 C C . ARG A 1 272 ? 6.135 -19.323 1.430 1.00 85.56 272 ARG A C 1
ATOM 2099 O O . ARG A 1 272 ? 5.802 -19.639 2.571 1.00 85.56 272 ARG A O 1
ATOM 2106 N N . LYS A 1 273 ? 7.376 -19.513 0.974 1.00 83.44 273 LYS A N 1
ATOM 2107 C CA . LYS A 1 273 ? 8.481 -20.007 1.815 1.00 83.44 273 LYS A CA 1
ATOM 2108 C C . LYS A 1 273 ? 8.999 -18.931 2.774 1.00 83.44 273 LYS A C 1
ATOM 2110 O O . LYS A 1 273 ? 9.582 -19.270 3.803 1.00 83.44 273 LYS A O 1
ATOM 2115 N N . GLY A 1 274 ? 8.702 -17.665 2.478 1.00 78.62 274 GLY A N 1
ATOM 2116 C CA . GLY A 1 274 ? 9.047 -16.502 3.287 1.00 78.62 274 GLY A CA 1
ATOM 2117 C C . GLY A 1 274 ? 10.452 -15.964 3.020 1.00 78.62 274 GLY A C 1
ATOM 2118 O O . GLY A 1 274 ? 11.211 -16.525 2.237 1.00 78.62 274 GLY A O 1
ATOM 2119 N N . ALA A 1 275 ? 10.778 -14.870 3.711 1.00 77.50 275 ALA A N 1
ATOM 2120 C CA . ALA A 1 275 ? 12.007 -14.113 3.510 1.00 77.50 275 ALA A CA 1
ATOM 2121 C C . ALA A 1 275 ? 13.285 -14.924 3.786 1.00 77.50 275 ALA A C 1
ATOM 2123 O O . ALA A 1 275 ? 13.347 -15.703 4.753 1.00 77.50 275 ALA A O 1
ATOM 2124 N N . GLU A 1 276 ? 14.307 -14.658 2.971 1.00 74.12 276 GLU A N 1
ATOM 2125 C CA . GLU A 1 276 ? 15.653 -15.209 3.105 1.00 74.12 276 GLU A CA 1
ATOM 2126 C C . GLU A 1 276 ? 16.379 -14.644 4.335 1.00 74.12 276 GLU A C 1
ATOM 2128 O O . GLU A 1 276 ? 16.218 -13.478 4.718 1.00 74.12 276 GLU A O 1
ATOM 2133 N N . ASP A 1 277 ? 17.189 -15.496 4.961 1.00 75.00 277 ASP A N 1
ATOM 2134 C CA . ASP A 1 277 ? 18.073 -15.087 6.048 1.00 75.00 277 ASP A CA 1
ATOM 2135 C C . ASP A 1 277 ? 19.231 -14.254 5.483 1.00 75.00 277 ASP A C 1
ATOM 2137 O O . ASP A 1 277 ? 19.851 -14.624 4.485 1.00 75.00 277 ASP A O 1
ATOM 2141 N N . VAL A 1 278 ? 19.557 -13.147 6.152 1.00 71.50 278 VAL A N 1
ATOM 2142 C CA . VAL A 1 278 ? 20.742 -12.340 5.835 1.00 71.50 278 VAL A CA 1
ATOM 2143 C C . VAL A 1 278 ? 21.977 -13.197 6.099 1.00 71.50 278 VAL A C 1
ATOM 2145 O O . VAL A 1 278 ? 22.130 -13.764 7.188 1.00 71.50 278 VAL A O 1
ATOM 2148 N N . SER A 1 279 ? 22.883 -13.287 5.123 1.00 66.44 279 SER A N 1
ATOM 2149 C CA . SER A 1 279 ? 24.098 -14.089 5.284 1.00 66.44 279 SER A CA 1
ATOM 2150 C C . SER A 1 279 ? 24.950 -13.561 6.452 1.00 66.44 279 SER A C 1
ATOM 2152 O O . SER A 1 279 ? 25.151 -12.352 6.564 1.00 66.44 279 SER A O 1
ATOM 2154 N N . PRO A 1 280 ? 25.546 -14.426 7.298 1.00 56.84 280 PRO A N 1
ATOM 2155 C CA . PRO A 1 280 ? 26.482 -13.989 8.339 1.00 56.84 280 PRO A CA 1
ATOM 2156 C C . PRO A 1 280 ? 27.697 -13.218 7.794 1.00 56.84 280 PRO A C 1
ATOM 2158 O O . PRO A 1 280 ? 28.298 -12.417 8.512 1.00 56.84 280 PRO A O 1
ATOM 2161 N N . ASP A 1 281 ? 28.057 -13.469 6.531 1.00 57.97 281 ASP A N 1
ATOM 2162 C CA . ASP A 1 281 ? 29.150 -12.799 5.823 1.00 57.97 281 ASP A CA 1
ATOM 2163 C C . ASP A 1 281 ? 28.697 -11.522 5.101 1.00 57.97 281 ASP A C 1
ATOM 2165 O O . ASP A 1 281 ? 29.541 -10.737 4.654 1.00 57.97 281 ASP A O 1
ATOM 2169 N N . GLU A 1 282 ? 27.383 -11.284 5.013 1.00 60.97 282 GLU A N 1
ATOM 2170 C CA . GLU A 1 282 ? 26.810 -10.022 4.561 1.00 60.97 282 GLU A CA 1
ATOM 2171 C C . GLU A 1 282 ? 27.030 -8.977 5.650 1.00 60.97 282 GLU A C 1
ATOM 2173 O O . GLU A 1 282 ? 26.197 -8.665 6.502 1.00 60.97 282 GLU A O 1
ATOM 2178 N N . LYS A 1 283 ? 28.256 -8.458 5.647 1.00 45.38 283 LYS A N 1
ATOM 2179 C CA . LYS A 1 283 ? 28.667 -7.357 6.496 1.00 45.38 283 LYS A CA 1
ATOM 2180 C C . LYS A 1 283 ? 27.915 -6.101 6.061 1.00 45.38 283 LYS A C 1
ATOM 2182 O O . LYS A 1 283 ? 28.444 -5.291 5.306 1.00 45.38 283 LYS A O 1
ATOM 2187 N N . GLY A 1 284 ? 26.767 -5.849 6.679 1.00 46.56 284 GLY A N 1
ATOM 2188 C CA . GLY A 1 284 ? 26.596 -4.531 7.282 1.00 46.56 284 GLY A CA 1
ATOM 2189 C C . GLY A 1 284 ? 27.679 -4.439 8.352 1.00 46.56 284 GLY A C 1
ATOM 2190 O O . GLY A 1 284 ? 27.556 -5.090 9.386 1.00 46.56 284 GLY A O 1
ATOM 2191 N N . ALA A 1 285 ? 28.823 -3.820 8.045 1.00 33.25 285 ALA A N 1
ATOM 2192 C CA . ALA A 1 285 ? 30.012 -3.910 8.884 1.00 33.25 285 ALA A CA 1
ATOM 2193 C C . ALA A 1 285 ? 29.673 -3.610 10.358 1.00 33.25 285 ALA A C 1
ATOM 2195 O O . ALA A 1 285 ? 29.271 -2.518 10.725 1.00 33.25 285 ALA A O 1
ATOM 2196 N N . ILE A 1 286 ? 29.842 -4.611 11.228 1.00 38.56 286 ILE A N 1
ATOM 2197 C CA . ILE A 1 286 ? 29.538 -4.505 12.668 1.00 38.56 286 ILE A CA 1
ATOM 2198 C C . ILE A 1 286 ? 30.463 -3.481 13.366 1.00 38.56 286 ILE A C 1
ATOM 2200 O O . ILE A 1 286 ? 30.201 -3.077 14.494 1.00 38.56 286 ILE A O 1
ATOM 2204 N N . ALA A 1 287 ? 31.533 -3.034 12.699 1.00 37.25 287 ALA A N 1
ATOM 2205 C CA . ALA A 1 287 ? 32.410 -1.972 13.193 1.00 37.25 287 ALA A CA 1
ATOM 2206 C C . ALA A 1 287 ? 32.061 -0.566 12.667 1.00 37.25 287 ALA A C 1
ATOM 2208 O O . ALA A 1 287 ? 32.480 0.395 13.291 1.00 37.25 287 ALA A O 1
ATOM 2209 N N . ASP A 1 288 ? 31.301 -0.458 11.576 1.00 35.94 288 ASP A N 1
ATOM 2210 C CA . ASP A 1 288 ? 30.861 0.796 10.955 1.00 35.94 288 ASP A CA 1
ATOM 2211 C C . ASP A 1 288 ? 29.625 0.450 10.134 1.00 35.94 288 ASP A C 1
ATOM 2213 O O . ASP A 1 288 ? 29.742 -0.235 9.122 1.00 35.94 288 ASP A O 1
ATOM 2217 N N . CYS A 1 289 ? 28.437 0.858 10.564 1.00 38.50 289 CYS A N 1
ATOM 2218 C CA . CYS A 1 289 ? 27.229 0.611 9.793 1.00 38.50 289 CYS A CA 1
ATOM 2219 C C . CYS A 1 289 ? 27.251 1.606 8.616 1.00 38.50 289 CYS A C 1
ATOM 2221 O O . CYS A 1 289 ? 26.864 2.762 8.810 1.00 38.50 289 CYS A O 1
ATOM 2223 N N . PRO A 1 290 ? 27.733 1.235 7.407 1.00 40.19 290 PRO A N 1
ATOM 2224 C CA . PRO A 1 290 ? 28.295 2.219 6.475 1.00 40.19 290 PRO A CA 1
ATOM 2225 C C . PRO A 1 290 ? 27.235 3.203 5.972 1.00 40.19 290 PRO A C 1
ATOM 2227 O O . PRO A 1 290 ? 27.534 4.345 5.664 1.00 40.19 290 PRO A O 1
ATOM 2230 N N . ASN A 1 291 ? 25.967 2.781 5.980 1.00 43.47 291 ASN A N 1
ATOM 2231 C CA . ASN A 1 291 ? 24.831 3.589 5.549 1.00 43.47 291 ASN A CA 1
ATOM 2232 C C . ASN A 1 291 ? 23.966 4.151 6.688 1.00 43.47 291 ASN A C 1
ATOM 2234 O O . ASN A 1 291 ? 23.039 4.908 6.408 1.00 43.47 291 ASN A O 1
ATOM 2238 N N . CYS A 1 292 ? 24.224 3.801 7.951 1.00 40.44 292 CYS A N 1
ATOM 2239 C CA . CYS A 1 292 ? 23.588 4.494 9.078 1.00 40.44 292 CYS A CA 1
ATOM 2240 C C . CYS A 1 292 ? 24.399 5.733 9.481 1.00 40.44 292 CYS A C 1
ATOM 2242 O O . CYS A 1 292 ? 23.808 6.738 9.871 1.00 40.44 292 CYS A O 1
ATOM 2244 N N . ASP A 1 293 ? 25.724 5.690 9.306 1.00 34.22 293 ASP A N 1
ATOM 2245 C CA . ASP A 1 293 ? 26.619 6.796 9.649 1.00 34.22 293 ASP A CA 1
ATOM 2246 C C . ASP A 1 293 ? 26.895 7.748 8.471 1.00 34.22 293 ASP A C 1
ATOM 2248 O O . ASP A 1 293 ? 27.125 8.933 8.700 1.00 34.22 293 ASP A O 1
ATOM 2252 N N . GLU A 1 294 ? 26.760 7.337 7.204 1.00 35.41 294 GLU A N 1
ATOM 2253 C CA . GLU A 1 294 ? 26.832 8.284 6.069 1.00 35.41 294 GLU A CA 1
ATOM 2254 C C . GLU A 1 294 ? 25.588 9.183 5.938 1.00 35.41 294 GLU A C 1
ATOM 2256 O O . GLU A 1 294 ? 25.668 10.283 5.382 1.00 35.41 294 GLU A O 1
ATOM 2261 N N . ALA A 1 295 ? 24.465 8.810 6.564 1.00 36.38 295 ALA A N 1
ATOM 2262 C CA . ALA A 1 295 ? 23.322 9.709 6.736 1.00 36.38 295 ALA A CA 1
ATOM 2263 C C . ALA A 1 295 ? 23.662 10.933 7.616 1.00 36.38 295 ALA A C 1
ATOM 2265 O O . ALA A 1 295 ? 22.952 11.939 7.584 1.00 36.38 295 ALA A O 1
ATOM 2266 N N . SER A 1 296 ? 24.775 10.909 8.361 1.00 36.91 296 SER A N 1
ATOM 2267 C CA . SER A 1 296 ? 25.173 11.980 9.284 1.00 36.91 296 SER A CA 1
ATOM 2268 C C . SER A 1 296 ? 25.923 13.165 8.652 1.00 36.91 296 SER A C 1
ATOM 2270 O O . SER A 1 296 ? 26.568 13.942 9.357 1.00 36.91 296 SER A O 1
ATOM 2272 N N . SER A 1 297 ? 25.797 13.393 7.341 1.00 36.09 297 SER A N 1
ATOM 2273 C CA . SER A 1 297 ? 26.289 14.641 6.722 1.00 36.09 297 SER A CA 1
ATOM 2274 C C . SER A 1 297 ? 25.309 15.352 5.778 1.00 36.09 297 SER A C 1
ATOM 2276 O O . SER A 1 297 ? 25.601 16.452 5.306 1.00 36.09 297 SER A O 1
ATOM 2278 N N . GLY A 1 298 ? 24.102 14.809 5.593 1.00 35.66 298 GLY A N 1
ATOM 2279 C CA . GLY A 1 298 ? 22.962 15.528 5.018 1.00 35.66 298 GLY A CA 1
ATOM 2280 C C . GLY A 1 298 ? 22.057 16.077 6.123 1.00 35.66 298 GLY A C 1
ATOM 2281 O O . GLY A 1 298 ? 21.855 15.425 7.144 1.00 35.66 298 GLY A O 1
ATOM 2282 N N . LYS A 1 299 ? 21.509 17.286 5.955 1.00 34.72 299 LYS A N 1
ATOM 2283 C CA . LYS A 1 299 ? 20.551 17.886 6.903 1.00 34.72 299 LYS A CA 1
ATOM 2284 C C . LYS A 1 299 ? 19.359 16.939 7.140 1.00 34.72 299 LYS A C 1
ATOM 2286 O O . LYS A 1 299 ? 18.445 16.922 6.326 1.00 34.72 299 LYS A O 1
ATOM 2291 N N . GLY A 1 300 ? 19.336 16.183 8.241 1.00 38.84 300 GLY A N 1
ATOM 2292 C CA . GLY A 1 300 ? 18.130 15.443 8.637 1.00 38.84 300 GLY A CA 1
ATOM 2293 C C . GLY A 1 300 ? 18.290 14.157 9.435 1.00 38.84 300 GLY A C 1
ATOM 2294 O O . GLY A 1 300 ? 17.309 13.758 10.058 1.00 38.84 300 GLY A O 1
ATOM 2295 N N . ALA A 1 301 ? 19.468 13.530 9.504 1.00 32.53 301 ALA A N 1
ATOM 2296 C CA . ALA A 1 301 ? 19.604 12.303 10.290 1.00 32.53 301 ALA A CA 1
ATOM 2297 C C . ALA A 1 301 ? 19.404 12.600 11.783 1.00 32.53 301 ALA A C 1
ATOM 2299 O O . ALA A 1 301 ? 20.187 13.307 12.416 1.00 32.53 301 ALA A O 1
ATOM 2300 N N . SER A 1 302 ? 18.307 12.104 12.346 1.00 36.66 302 SER A N 1
ATOM 2301 C CA . SER A 1 302 ? 18.030 12.181 13.775 1.00 36.66 302 SER A CA 1
ATOM 2302 C C . SER A 1 302 ? 17.908 10.784 14.335 1.00 36.66 302 SER A C 1
ATOM 2304 O O . SER A 1 302 ? 17.195 9.950 13.790 1.00 36.66 302 SER A O 1
ATOM 2306 N N . ILE A 1 303 ? 18.598 10.558 15.448 1.00 33.88 303 ILE A N 1
ATOM 2307 C CA . ILE A 1 303 ? 18.410 9.389 16.299 1.00 33.88 303 ILE A CA 1
ATOM 2308 C C . ILE A 1 303 ? 16.967 9.466 16.811 1.00 33.88 303 ILE A C 1
ATOM 2310 O O . ILE A 1 303 ? 16.631 10.339 17.613 1.00 33.88 303 ILE A O 1
ATOM 2314 N N . ILE A 1 304 ? 16.085 8.631 16.264 1.00 37.69 304 ILE A N 1
ATOM 2315 C CA . ILE A 1 304 ? 14.676 8.580 16.654 1.00 37.69 304 ILE A CA 1
ATOM 2316 C C . ILE A 1 304 ? 14.543 7.588 17.808 1.00 37.69 304 ILE A C 1
ATOM 2318 O O . ILE A 1 304 ? 14.751 6.392 17.624 1.00 37.69 304 ILE A O 1
ATOM 2322 N N . ASN A 1 305 ? 14.149 8.077 18.985 1.00 30.59 305 ASN A N 1
ATOM 2323 C CA . ASN A 1 305 ? 13.619 7.224 20.046 1.00 30.59 305 ASN A CA 1
ATOM 2324 C C . ASN A 1 305 ? 12.186 6.828 19.671 1.00 30.59 305 ASN A C 1
ATOM 2326 O O . ASN A 1 305 ? 11.301 7.682 19.624 1.00 30.59 305 ASN A O 1
ATOM 2330 N N . PHE A 1 306 ? 11.949 5.546 19.402 1.00 34.56 306 PHE A N 1
ATOM 2331 C CA . PHE A 1 306 ? 10.611 5.000 19.177 1.00 34.56 306 PHE A CA 1
ATOM 2332 C C . PHE A 1 306 ? 10.082 4.352 20.461 1.00 34.56 306 PHE A C 1
ATOM 2334 O O . PHE A 1 306 ? 10.767 3.573 21.118 1.00 34.56 306 PHE A O 1
ATOM 2341 N N . SER A 1 307 ? 8.842 4.672 20.825 1.00 33.25 307 SER A N 1
ATOM 2342 C CA . SER A 1 307 ? 8.085 3.976 21.869 1.00 33.25 307 SER A CA 1
ATOM 2343 C C . SER A 1 307 ? 6.850 3.361 21.224 1.00 33.25 307 SER A C 1
ATOM 2345 O O . SER A 1 307 ? 5.853 4.045 21.009 1.00 33.25 307 SER A O 1
ATOM 2347 N N . ILE A 1 308 ? 6.936 2.076 20.884 1.00 40.66 308 ILE A N 1
ATOM 2348 C CA . ILE A 1 308 ? 5.782 1.283 20.448 1.00 40.66 308 ILE A CA 1
ATOM 2349 C C . ILE A 1 308 ? 5.034 0.851 21.710 1.00 40.66 308 ILE A C 1
ATOM 2351 O O . ILE A 1 308 ? 5.647 0.333 22.650 1.00 40.66 308 ILE A O 1
ATOM 2355 N N . ARG A 1 309 ? 3.714 1.062 21.756 1.00 38.94 309 ARG A N 1
ATOM 2356 C CA . ARG A 1 309 ? 2.886 0.597 22.878 1.00 38.94 309 ARG A CA 1
ATOM 2357 C C . ARG A 1 309 ? 2.810 -0.931 22.846 1.00 38.94 309 ARG A C 1
ATOM 2359 O O . ARG A 1 309 ? 1.969 -1.495 22.159 1.00 38.94 309 ARG A O 1
ATOM 2366 N N . LYS A 1 310 ? 3.681 -1.620 23.585 1.00 35.03 310 LYS A N 1
ATOM 2367 C CA . LYS A 1 310 ? 3.531 -3.065 23.799 1.00 35.03 310 LYS A CA 1
ATOM 2368 C C . LYS A 1 310 ? 2.365 -3.327 24.749 1.00 35.03 310 LYS A C 1
ATOM 2370 O O . LYS A 1 310 ? 2.237 -2.667 25.777 1.00 35.03 310 LYS A O 1
ATOM 2375 N N . ASN A 1 311 ? 1.538 -4.308 24.406 1.00 37.66 311 ASN A N 1
ATOM 2376 C CA . ASN A 1 311 ? 0.471 -4.797 25.268 1.00 37.66 311 ASN A CA 1
ATOM 2377 C C . ASN A 1 311 ? 1.113 -5.452 26.510 1.00 37.66 311 ASN A C 1
ATOM 2379 O O . ASN A 1 311 ? 1.883 -6.405 26.376 1.00 37.66 311 ASN A O 1
ATOM 2383 N N . GLU A 1 312 ? 0.862 -4.932 27.714 1.00 38.34 312 GLU A N 1
ATOM 2384 C CA . GLU A 1 312 ? 1.338 -5.549 28.959 1.00 38.34 312 GLU A CA 1
ATOM 2385 C C . GLU A 1 312 ? 0.525 -6.819 29.249 1.00 38.34 312 GLU A C 1
ATOM 2387 O O . GLU A 1 312 ? -0.397 -6.831 30.063 1.00 38.34 312 GLU A O 1
ATOM 2392 N N . SER A 1 313 ? 0.864 -7.935 28.604 1.00 36.00 313 SER A N 1
ATOM 2393 C CA . SER A 1 313 ? 0.381 -9.240 29.052 1.00 36.00 313 SER A CA 1
ATOM 2394 C C . SER A 1 313 ? 1.210 -9.685 30.260 1.00 36.00 313 SER A C 1
ATOM 2396 O O . SER A 1 313 ? 2.240 -10.348 30.121 1.00 36.00 313 SER A O 1
ATOM 2398 N N . CYS A 1 314 ? 0.788 -9.307 31.468 1.00 30.84 314 CYS A N 1
ATOM 2399 C CA . CYS A 1 314 ? 1.383 -9.826 32.697 1.00 30.84 314 CYS A CA 1
ATOM 2400 C C . CYS A 1 314 ? 0.944 -11.286 32.906 1.00 30.84 314 CYS A C 1
ATOM 2402 O O . CYS A 1 314 ? -0.092 -11.569 33.506 1.00 30.84 314 CYS A O 1
ATOM 2404 N N . ILE A 1 315 ? 1.734 -12.230 32.396 1.00 31.58 315 ILE A N 1
ATOM 2405 C CA . ILE A 1 315 ? 1.595 -13.651 32.719 1.00 31.58 315 ILE A CA 1
ATOM 2406 C C . ILE A 1 315 ? 2.490 -13.918 33.941 1.00 31.58 315 ILE A C 1
ATOM 2408 O O . ILE A 1 315 ? 3.696 -14.089 33.811 1.00 31.58 315 ILE A O 1
ATOM 2412 N N . ASN A 1 316 ? 1.874 -13.945 35.130 1.00 40.31 316 ASN A N 1
ATOM 2413 C CA . ASN A 1 316 ? 2.453 -14.325 36.432 1.00 40.31 316 ASN A CA 1
ATOM 2414 C C . ASN A 1 316 ? 3.529 -13.410 37.058 1.00 40.31 316 ASN A C 1
ATOM 2416 O O . ASN A 1 316 ? 4.661 -13.841 37.269 1.00 40.31 316 ASN A O 1
ATOM 2420 N N . CYS A 1 317 ? 3.148 -12.226 37.550 1.00 32.50 317 CYS A N 1
ATOM 2421 C CA . CYS A 1 317 ? 3.955 -11.503 38.544 1.00 32.50 317 CYS A CA 1
ATOM 2422 C C . CYS A 1 317 ? 3.287 -11.499 39.928 1.00 32.50 317 CYS A C 1
ATOM 2424 O O . CYS A 1 317 ? 2.739 -10.501 40.384 1.00 32.50 317 CYS A O 1
ATOM 2426 N N . THR A 1 318 ? 3.389 -12.613 40.653 1.00 37.34 318 THR A N 1
ATOM 2427 C CA . THR A 1 318 ? 3.589 -12.520 42.105 1.00 37.34 318 THR A CA 1
ATOM 2428 C C . THR A 1 318 ? 5.055 -12.185 42.330 1.00 37.34 318 THR A C 1
ATOM 2430 O O . THR A 1 318 ? 5.869 -13.074 42.130 1.00 37.34 318 THR A O 1
ATOM 2433 N N . GLN A 1 319 ? 5.384 -10.946 42.706 1.00 33.72 319 GLN A N 1
ATOM 2434 C CA . GLN A 1 319 ? 6.345 -10.569 43.760 1.00 33.72 319 GLN A CA 1
ATOM 2435 C C . GLN A 1 319 ? 6.463 -9.034 43.820 1.00 33.72 319 GLN A C 1
ATOM 2437 O O . GLN A 1 319 ? 6.685 -8.362 42.818 1.00 33.72 319 GLN A O 1
ATOM 2442 N N . ASN A 1 320 ? 6.300 -8.499 45.031 1.00 33.81 320 ASN A N 1
ATOM 2443 C CA . ASN A 1 320 ? 6.691 -7.146 45.421 1.00 33.81 320 ASN A CA 1
ATOM 2444 C C . ASN A 1 320 ? 8.145 -6.863 45.017 1.00 33.81 320 ASN A C 1
ATOM 2446 O O . ASN A 1 320 ? 9.009 -7.626 45.434 1.00 33.81 320 ASN A O 1
ATOM 2450 N N . SER A 1 321 ? 8.422 -5.716 44.389 1.00 31.31 321 SER A N 1
ATOM 2451 C CA . SER A 1 321 ? 9.197 -4.634 45.026 1.00 31.31 321 SER A CA 1
ATOM 2452 C C . SER A 1 321 ? 9.620 -3.538 44.038 1.00 31.31 321 SER A C 1
ATOM 2454 O O . SER A 1 321 ? 10.291 -3.810 43.052 1.00 31.31 321 SER A O 1
ATOM 2456 N N . THR A 1 322 ? 9.299 -2.301 44.431 1.00 29.84 322 THR A N 1
ATOM 2457 C CA . THR A 1 322 ? 10.097 -1.059 44.331 1.00 29.84 322 THR A CA 1
ATOM 2458 C C . THR A 1 322 ? 10.557 -0.513 42.977 1.00 29.84 322 THR A C 1
ATOM 2460 O O . THR A 1 322 ? 11.438 -1.054 42.325 1.00 29.84 322 THR A O 1
ATOM 2463 N N . ASN A 1 323 ? 10.039 0.692 42.704 1.00 36.34 323 ASN A N 1
ATOM 2464 C CA . ASN A 1 323 ? 10.648 1.826 42.007 1.00 36.34 323 ASN A CA 1
ATOM 2465 C C . ASN A 1 323 ? 12.141 1.706 41.668 1.00 36.34 323 ASN A C 1
ATOM 2467 O O . ASN A 1 323 ? 12.984 1.698 42.565 1.00 36.34 323 ASN A O 1
ATOM 2471 N N . SER A 1 324 ? 12.440 1.901 40.389 1.00 28.38 324 SER A N 1
ATOM 2472 C CA . SER A 1 324 ? 13.585 2.699 39.960 1.00 28.38 324 SER A CA 1
ATOM 2473 C C . SER A 1 324 ? 13.301 3.276 38.577 1.00 28.38 324 SER A C 1
ATOM 2475 O O . SER A 1 324 ? 13.196 2.555 37.591 1.00 28.38 324 SER A O 1
ATOM 2477 N N . THR A 1 325 ? 13.159 4.597 38.534 1.00 33.97 325 THR A N 1
ATOM 2478 C CA . THR A 1 325 ? 13.471 5.416 37.365 1.00 33.97 325 THR A CA 1
ATOM 2479 C C . THR A 1 325 ? 14.900 5.133 36.933 1.00 33.97 325 THR A C 1
ATOM 2481 O O . THR A 1 325 ? 15.806 5.339 37.738 1.00 33.97 325 THR A O 1
ATOM 2484 N N . GLU A 1 326 ? 15.107 4.778 35.673 1.00 26.34 326 GLU A N 1
ATOM 2485 C CA . GLU A 1 326 ? 16.352 5.118 35.000 1.00 26.34 326 GLU A CA 1
ATOM 2486 C C . GLU A 1 326 ? 16.090 5.433 33.531 1.00 26.34 326 GLU A C 1
ATOM 2488 O O . GLU A 1 326 ? 15.354 4.744 32.829 1.00 26.34 326 GLU A O 1
ATOM 2493 N N . VAL A 1 327 ? 16.646 6.576 33.151 1.00 27.22 327 VAL A N 1
ATOM 2494 C CA . VAL A 1 327 ? 16.675 7.162 31.821 1.00 27.22 327 VAL A CA 1
ATOM 2495 C C . VAL A 1 327 ? 17.887 6.574 31.115 1.00 27.22 327 VAL A C 1
ATOM 2497 O O . VAL A 1 327 ? 18.998 6.866 31.555 1.00 27.22 327 VAL A O 1
ATOM 2500 N N . VAL A 1 328 ? 17.669 5.817 30.038 1.00 31.28 328 VAL A N 1
ATOM 2501 C CA . VAL A 1 328 ? 18.531 5.756 28.841 1.00 31.28 328 VAL A CA 1
ATOM 2502 C C . VAL A 1 328 ? 17.629 5.507 27.640 1.00 31.28 328 VAL A C 1
ATOM 2504 O O . VAL A 1 328 ? 16.892 4.499 27.676 1.00 31.28 328 VAL A O 1
#